Protein AF-A0A2R6ITZ5-F1 (afdb_monomer)

Mean predicted aligned error: 6.25 Å

Radius of gyration: 19.47 Å; Cα contacts (8 Å, |Δi|>4): 547; chains: 1; bounding box: 62×50×49 Å

Sequence (329 aa):
MSLGEPPDDVHARAKRNYERVRSEVVTEEKRALLADHRIDDFDRVLLVASAPRGGSSLLFDILRHHEATCSLDGEHDRWYELNGICYPTLDSDVVPADFDAFDRDALLTDLLAEVGATDRTGDRTHRVDNTLLRLPLQFPGRELPYREIRDALLDGASLDEVLGDLGVAPLQYDEYADRDAERPLGNETIEDRPFVTSHDHKRALAADDFERTLVLKASGDAYRLPWIRDRLFPETDIHLVHLTRNPAASVNGLYDGWRLNRGFQTYDVGELDLDGYDGSLWCYDLPPGWSRRGRLIDVCVTQWARAHRHILDSRDGFESVHRVRFEDL

pLDDT: mean 85.83, std 13.94, range [29.06, 98.62]

Secondary structure (DSSP, 8-state):
---PPPP--HHHHHHHHHHHHHHHHS-HHHHHHHHH--GGGSSEEEEEE--TTSSHHHHHHHHHTSTTEEEESS-THHHHHHTT-STTTSSSSPPPTT---S-HHHHHHHHHHTEEEE-SS--HHHHHHHHHHHHHHH-TT----HHHHHHHHHTT--HHHHHHHTT--GGGSGGG--S--SSPPP---SS-S--S---TTEEE--GGGGGSEEEE--GGGGGTHHHIIIIISTTSEEEEEEEE--HHHHHHHHHHHHTS-SS-EEE--S--EEET---SSEES---TT--SEEEHHHHHHHHHHHHHHHHHHHGGGSSEEEEEEGGG-

Foldseek 3Di:
DDPDDDPDPLLVLLVVQLVVLCVPQPDPVLVVCLVVDFQLLFQEAEEEFAFPLLCVVVVVVVQQQDQLEKEFLDALVLLCVSFCQAPPVDPFLAGPLPDDSGDLSVSRSVRLLRIWHFAPADDLSSLLSQVLSQVSQFQSPDDDPSVVSSVCVVVPDDPCVRCVVVVHHPLQADVPVPDFDPAADDDSHSDQPDRRHPDRTTDRDDPVSSHGYYYHYDHSVLNCVSNCCVPNNVPHQYAYEYEGEDLVSQLVVQLVVQATSSRQFNAQPAAAAEASHDDRGDGDGTAPPDDSHDHVSVVSSCSNVRSNVSCVVNVVPHPHYHYHYPVVD

Structure (mmCIF, N/CA/C/O backbone):
data_AF-A0A2R6ITZ5-F1
#
_entry.id   AF-A0A2R6ITZ5-F1
#
loop_
_atom_site.group_PDB
_atom_site.id
_atom_site.type_symbol
_atom_site.label_atom_id
_atom_site.label_alt_id
_atom_site.label_comp_id
_atom_site.label_asym_id
_atom_site.label_entity_id
_atom_site.label_seq_id
_atom_site.pdbx_PDB_ins_code
_atom_site.Cartn_x
_atom_site.Cartn_y
_atom_site.Cartn_z
_atom_site.occupancy
_atom_site.B_iso_or_equiv
_atom_site.auth_seq_id
_atom_site.auth_comp_id
_atom_site.auth_asym_id
_atom_site.auth_atom_id
_atom_site.pdbx_PDB_model_num
ATOM 1 N N . MET A 1 1 ? 41.235 12.479 3.668 1.00 32.53 1 MET A N 1
ATOM 2 C CA . MET A 1 1 ? 40.167 11.495 3.412 1.00 32.53 1 MET A CA 1
ATOM 3 C C . MET A 1 1 ? 39.183 11.635 4.552 1.00 32.53 1 MET A C 1
ATOM 5 O O . MET A 1 1 ? 39.496 11.210 5.654 1.00 32.53 1 MET A O 1
ATOM 9 N N . SER A 1 2 ? 38.097 12.374 4.324 1.00 29.20 2 SER A N 1
ATOM 10 C CA . SER A 1 2 ? 37.026 12.508 5.310 1.00 29.20 2 SER A CA 1
ATOM 11 C C . SER A 1 2 ? 36.326 11.160 5.383 1.00 29.20 2 SER A C 1
ATOM 13 O O . SER A 1 2 ? 35.796 10.704 4.373 1.00 29.20 2 SER A O 1
ATOM 15 N N . LEU A 1 3 ? 36.400 10.497 6.534 1.00 37.22 3 LEU A N 1
ATOM 16 C CA . LEU A 1 3 ? 35.531 9.371 6.844 1.00 37.22 3 LEU A CA 1
ATOM 17 C C . LEU A 1 3 ? 34.135 9.976 6.991 1.00 37.22 3 LEU A C 1
ATOM 19 O O . LEU A 1 3 ? 33.838 10.585 8.013 1.00 37.22 3 LEU A O 1
ATOM 23 N N . GLY A 1 4 ? 33.357 9.943 5.908 1.00 29.06 4 GLY A N 1
ATOM 24 C CA . GLY A 1 4 ? 31.950 10.315 5.956 1.00 29.06 4 GLY A CA 1
ATOM 25 C C . GLY A 1 4 ? 31.254 9.420 6.970 1.00 29.06 4 GLY A C 1
ATOM 26 O O . GLY A 1 4 ? 31.512 8.215 7.007 1.00 29.06 4 GLY A O 1
ATOM 27 N N . GLU A 1 5 ? 30.430 10.024 7.818 1.00 31.91 5 GLU A N 1
ATOM 28 C CA . GLU A 1 5 ? 29.485 9.298 8.659 1.00 31.91 5 GLU A CA 1
ATOM 29 C C . GLU A 1 5 ? 28.707 8.299 7.781 1.00 31.91 5 GLU A C 1
ATOM 31 O O . GLU A 1 5 ? 28.424 8.610 6.616 1.00 31.91 5 GLU A O 1
ATOM 36 N N . PRO A 1 6 ? 28.414 7.080 8.275 1.00 36.03 6 PRO A N 1
ATOM 37 C CA . PRO A 1 6 ? 27.568 6.156 7.532 1.00 36.03 6 PRO A CA 1
ATOM 38 C C . PRO A 1 6 ? 26.253 6.879 7.209 1.00 36.03 6 PRO A C 1
ATOM 40 O O . PRO A 1 6 ? 25.774 7.626 8.065 1.00 36.03 6 PRO A O 1
ATOM 43 N N . PRO A 1 7 ? 25.700 6.726 5.992 1.00 44.00 7 PRO A N 1
ATOM 44 C CA . PRO A 1 7 ? 24.465 7.401 5.628 1.00 44.00 7 PRO A CA 1
ATOM 45 C C . PRO A 1 7 ? 23.414 7.079 6.688 1.00 44.00 7 PRO A C 1
ATOM 47 O O . PRO A 1 7 ? 23.126 5.912 6.943 1.00 44.00 7 PRO A O 1
ATOM 50 N N . ASP A 1 8 ? 22.927 8.130 7.344 1.00 55.53 8 ASP A N 1
ATOM 51 C CA . ASP A 1 8 ? 21.827 8.081 8.297 1.00 55.53 8 ASP A CA 1
ATOM 52 C C . ASP A 1 8 ? 20.698 7.278 7.636 1.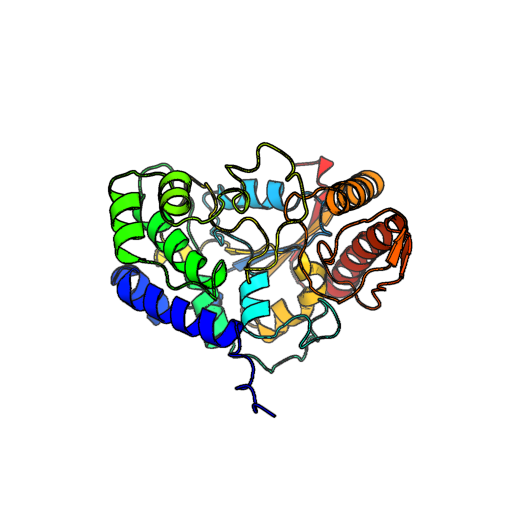00 55.53 8 ASP A C 1
ATOM 54 O O . ASP A 1 8 ? 20.188 7.695 6.593 1.00 55.53 8 ASP A O 1
ATOM 58 N N . ASP A 1 9 ? 20.374 6.098 8.174 1.00 78.06 9 ASP A N 1
ATOM 59 C CA . ASP A 1 9 ? 19.349 5.224 7.604 1.00 78.06 9 ASP A CA 1
ATOM 60 C C . ASP A 1 9 ? 18.034 6.011 7.520 1.00 78.06 9 ASP A C 1
ATOM 62 O O . ASP A 1 9 ? 17.416 6.366 8.532 1.00 78.06 9 ASP A O 1
ATOM 66 N N . VAL A 1 10 ? 17.647 6.335 6.285 1.00 77.75 10 VAL A N 1
ATOM 67 C CA . VAL A 1 10 ? 16.485 7.160 5.961 1.00 77.75 10 VAL A CA 1
ATOM 68 C C . VAL A 1 10 ? 15.215 6.530 6.542 1.00 77.75 10 VAL A C 1
ATOM 70 O O . VAL A 1 10 ? 14.353 7.268 7.021 1.00 77.75 10 VAL A O 1
ATOM 73 N N . HIS A 1 11 ? 15.142 5.195 6.617 1.00 78.81 11 HIS A N 1
ATOM 74 C CA . HIS A 1 11 ? 14.010 4.468 7.193 1.00 78.81 11 HIS A CA 1
ATOM 75 C C . HIS A 1 11 ? 13.998 4.606 8.717 1.00 78.81 11 HIS A C 1
ATOM 77 O O . HIS A 1 11 ? 12.965 4.926 9.307 1.00 78.81 11 HIS A O 1
ATOM 83 N N . ALA A 1 12 ? 15.152 4.455 9.375 1.00 81.75 12 ALA A N 1
ATOM 84 C CA . ALA A 1 12 ? 15.259 4.660 10.819 1.00 81.75 12 ALA A CA 1
ATOM 85 C C . ALA A 1 12 ? 14.910 6.102 11.225 1.00 81.75 12 ALA A C 1
ATOM 87 O O . ALA A 1 12 ? 14.281 6.325 12.262 1.00 81.75 12 ALA A O 1
ATOM 88 N N . ARG A 1 13 ? 15.299 7.096 10.418 1.00 83.12 13 ARG A N 1
ATOM 89 C CA . ARG A 1 13 ? 14.928 8.499 10.651 1.00 83.12 13 ARG A CA 1
ATOM 90 C C . ARG A 1 13 ? 13.430 8.734 10.458 1.00 83.12 13 ARG A C 1
ATOM 92 O O . ARG A 1 13 ? 12.829 9.410 11.291 1.00 83.12 13 ARG A O 1
ATOM 99 N N . ALA A 1 14 ? 12.833 8.151 9.420 1.00 83.00 14 ALA A N 1
ATOM 100 C CA . ALA A 1 14 ? 11.394 8.220 9.183 1.00 83.00 14 ALA A CA 1
ATOM 101 C C . ALA A 1 14 ? 10.598 7.638 10.353 1.00 83.00 14 ALA A C 1
ATOM 103 O O . ALA A 1 14 ? 9.714 8.317 10.865 1.00 83.00 14 ALA A O 1
ATOM 104 N N . LYS A 1 15 ? 10.984 6.453 10.854 1.00 83.19 15 LYS A N 1
ATOM 105 C CA . LYS A 1 15 ? 10.363 5.830 12.036 1.00 83.19 15 LYS A CA 1
ATOM 106 C C . LYS A 1 15 ? 10.432 6.731 13.269 1.00 83.19 15 LYS A C 1
ATOM 108 O O . LYS A 1 15 ? 9.411 6.982 13.897 1.00 83.19 15 LYS A O 1
ATOM 113 N N . ARG A 1 16 ? 11.601 7.313 13.568 1.00 86.31 16 ARG A N 1
ATOM 114 C CA . ARG A 1 16 ? 11.745 8.260 14.694 1.00 86.31 16 ARG A CA 1
ATOM 115 C C . ARG A 1 16 ? 10.863 9.502 14.537 1.00 86.31 16 ARG A C 1
ATOM 117 O O . ARG A 1 16 ? 10.258 9.957 15.505 1.00 86.31 16 ARG A O 1
ATOM 124 N N . ASN A 1 17 ? 10.800 10.073 13.333 1.00 85.31 17 ASN A N 1
ATOM 125 C CA . ASN A 1 17 ? 9.945 11.229 13.066 1.00 85.31 17 ASN A CA 1
ATOM 126 C C . ASN A 1 17 ? 8.460 10.862 13.180 1.00 85.31 17 ASN A C 1
ATOM 128 O O . ASN A 1 17 ? 7.706 11.621 13.785 1.00 85.31 17 ASN A O 1
ATOM 132 N N . TYR A 1 18 ? 8.065 9.702 12.658 1.00 86.00 18 TYR A N 1
ATOM 133 C CA . TYR A 1 18 ? 6.714 9.162 12.767 1.00 86.00 18 TYR A CA 1
ATOM 134 C C . TYR A 1 18 ? 6.299 8.979 14.230 1.00 86.00 18 TYR A C 1
ATOM 136 O O . TYR A 1 18 ? 5.271 9.510 14.641 1.00 86.00 18 TYR A O 1
ATOM 144 N N . GLU A 1 19 ? 7.125 8.323 15.050 1.00 85.81 19 GLU A N 1
ATOM 145 C CA . GLU A 1 19 ? 6.869 8.135 16.484 1.00 85.81 19 GLU A CA 1
ATOM 146 C C . GLU A 1 19 ? 6.709 9.471 17.220 1.00 85.81 19 GLU A C 1
ATOM 148 O O . GLU A 1 19 ? 5.784 9.640 18.021 1.00 85.81 19 GLU A O 1
ATOM 153 N N . ARG A 1 20 ? 7.570 10.451 16.913 1.00 85.62 20 ARG A N 1
ATOM 154 C CA . ARG A 1 20 ? 7.471 11.805 17.470 1.00 85.62 20 ARG A CA 1
ATOM 155 C C . ARG A 1 20 ? 6.132 12.445 17.114 1.00 85.62 20 ARG A C 1
ATOM 157 O O . ARG A 1 20 ? 5.419 12.875 18.019 1.00 85.62 20 ARG A O 1
ATOM 164 N N . VAL A 1 21 ? 5.752 12.456 15.835 1.00 86.50 21 VAL A N 1
ATOM 165 C CA . VAL A 1 21 ? 4.465 13.021 15.401 1.00 86.50 21 VAL A CA 1
ATOM 166 C C . VAL A 1 21 ? 3.295 12.281 16.043 1.00 86.50 21 VAL A C 1
ATOM 168 O O . VAL A 1 21 ? 2.406 12.924 16.599 1.00 86.50 21 VAL A O 1
ATOM 171 N N . ARG A 1 22 ? 3.327 10.945 16.066 1.00 84.06 22 ARG A N 1
ATOM 172 C CA . ARG A 1 22 ? 2.311 10.112 16.720 1.00 84.06 22 ARG A CA 1
ATOM 173 C C . ARG A 1 22 ? 2.129 10.486 18.189 1.00 84.06 22 ARG A C 1
ATOM 175 O O . ARG A 1 22 ? 0.999 10.557 18.657 1.00 84.06 22 ARG A O 1
ATOM 182 N N . SER A 1 23 ? 3.210 10.758 18.916 1.00 82.44 23 SER A N 1
ATOM 183 C CA . SER A 1 23 ? 3.130 11.135 20.332 1.00 82.44 23 SER A CA 1
ATOM 184 C C . SER A 1 23 ? 2.559 12.539 20.577 1.00 82.44 23 SER A C 1
ATOM 186 O O . SER A 1 23 ? 1.966 12.779 21.628 1.00 82.44 23 SER A O 1
ATOM 188 N N . GLU A 1 24 ? 2.730 13.459 19.623 1.00 82.81 24 GLU A N 1
ATOM 189 C CA . GLU A 1 24 ? 2.384 14.875 19.783 1.00 82.81 24 GLU A CA 1
ATOM 190 C C . GLU A 1 24 ? 1.018 15.249 19.202 1.00 82.81 24 GLU A C 1
ATOM 192 O O . GLU A 1 24 ? 0.349 16.139 19.724 1.00 82.81 24 GLU A O 1
ATOM 197 N N . VAL A 1 25 ? 0.631 14.605 18.104 1.00 78.62 25 VAL A N 1
ATOM 198 C CA . VAL A 1 25 ? -0.516 15.003 17.281 1.00 78.62 25 VAL A CA 1
ATOM 199 C C . VAL A 1 25 ? -1.717 14.098 17.510 1.00 78.62 25 VAL A C 1
ATOM 201 O O . VAL A 1 25 ? -2.845 14.586 17.543 1.00 78.62 25 VAL A O 1
ATOM 204 N N . VAL A 1 26 ? -1.483 12.793 17.676 1.00 78.06 26 VAL A N 1
ATOM 205 C CA . VAL A 1 26 ? -2.563 11.812 17.785 1.00 78.06 26 VAL A CA 1
ATOM 206 C C . VAL A 1 26 ? -3.240 11.931 19.148 1.00 78.06 26 VAL A C 1
ATOM 208 O O . VAL A 1 26 ? -2.587 11.946 20.202 1.00 78.06 26 VAL A O 1
ATOM 211 N N . THR A 1 27 ? -4.570 11.993 19.121 1.00 78.62 27 THR A N 1
ATOM 212 C CA . THR A 1 27 ? -5.413 12.130 20.313 1.00 78.62 27 THR A CA 1
ATOM 213 C C . THR A 1 27 ? -5.178 11.009 21.330 1.00 78.62 27 THR A C 1
ATOM 215 O O . THR A 1 27 ? -4.701 9.919 20.998 1.00 78.62 27 THR A O 1
ATOM 218 N N . GLU A 1 28 ? -5.478 11.279 22.602 1.00 82.44 28 GLU A N 1
ATOM 219 C CA . GLU A 1 28 ? -5.346 10.279 23.669 1.00 82.44 28 GLU A CA 1
ATOM 220 C C . GLU A 1 28 ? -6.289 9.096 23.428 1.00 82.44 28 GLU A C 1
ATOM 222 O O . GLU A 1 28 ? -5.888 7.950 23.610 1.00 82.44 28 GLU A O 1
ATOM 227 N N . GLU A 1 29 ? -7.487 9.361 22.904 1.00 80.31 29 GLU A N 1
ATOM 228 C CA . GLU A 1 29 ? -8.476 8.350 22.536 1.00 80.31 29 GLU A CA 1
ATOM 229 C C . GLU A 1 29 ? -7.942 7.399 21.458 1.00 80.31 29 GLU A C 1
ATOM 231 O O . GLU A 1 29 ? -8.007 6.180 21.621 1.00 80.31 29 GLU A O 1
ATOM 236 N N . LYS A 1 30 ? -7.353 7.935 20.378 1.00 80.69 30 LYS A N 1
ATOM 237 C CA . LYS A 1 30 ? -6.757 7.101 19.323 1.00 80.69 30 LYS A CA 1
ATOM 238 C C . LYS A 1 30 ? -5.526 6.356 19.843 1.00 80.69 30 LYS A C 1
ATOM 240 O O . LYS A 1 30 ? -5.327 5.200 19.489 1.00 80.69 30 LYS A O 1
ATOM 245 N N . ARG A 1 31 ? -4.714 6.962 20.716 1.00 84.94 31 ARG A N 1
ATOM 246 C CA . ARG A 1 31 ? -3.572 6.272 21.343 1.00 84.94 31 ARG A CA 1
ATOM 247 C C . ARG A 1 31 ? -3.999 5.133 22.268 1.00 84.94 31 ARG A C 1
ATOM 249 O O . ARG A 1 31 ? -3.329 4.109 22.252 1.00 84.94 31 ARG A O 1
ATOM 256 N N . ALA A 1 32 ? -5.087 5.290 23.021 1.00 87.75 32 ALA A N 1
ATOM 257 C CA . ALA A 1 32 ? -5.652 4.225 23.845 1.00 87.75 32 ALA A CA 1
ATOM 258 C C . ALA A 1 32 ? -6.140 3.056 22.977 1.00 87.75 32 ALA A C 1
ATOM 260 O O . ALA A 1 32 ? -5.759 1.917 23.225 1.00 87.75 32 ALA A O 1
ATOM 261 N N . LEU A 1 33 ? -6.866 3.346 21.888 1.00 88.06 33 LEU A N 1
ATOM 262 C CA . LEU A 1 33 ? -7.293 2.321 20.931 1.00 88.06 33 LEU A CA 1
ATOM 263 C C . LEU A 1 33 ? -6.097 1.533 20.368 1.00 88.06 33 LEU A C 1
ATOM 265 O O . LEU A 1 33 ? -6.122 0.311 20.345 1.00 88.06 33 LEU A O 1
ATOM 269 N N . LEU A 1 34 ? -5.027 2.226 19.964 1.00 87.62 34 LEU A N 1
ATOM 270 C CA . LEU A 1 34 ? -3.807 1.600 19.436 1.00 87.62 34 LEU A CA 1
ATOM 271 C C . LEU A 1 34 ? -2.952 0.885 20.497 1.00 87.62 34 LEU A C 1
ATOM 273 O O . LEU A 1 34 ? -1.981 0.228 20.133 1.00 87.62 34 LEU A O 1
ATOM 277 N N . ALA A 1 35 ? -3.228 1.081 21.787 1.00 90.12 35 ALA A N 1
ATOM 278 C CA . ALA A 1 35 ? -2.542 0.379 22.871 1.00 90.12 35 ALA A CA 1
ATOM 279 C C . ALA A 1 35 ? -3.237 -0.944 23.217 1.00 90.12 35 ALA A C 1
ATOM 281 O O . ALA A 1 35 ? -2.564 -1.897 23.606 1.00 90.12 35 ALA A O 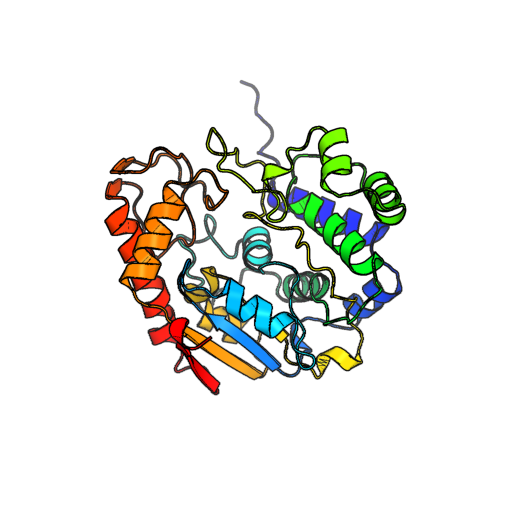1
ATOM 282 N N . ASP A 1 36 ? -4.561 -0.988 23.056 1.00 93.25 36 ASP A N 1
ATOM 283 C CA . ASP A 1 36 ? -5.389 -2.150 23.380 1.00 93.25 36 ASP A CA 1
ATOM 284 C C . ASP A 1 36 ? -5.667 -3.047 22.165 1.00 93.25 36 ASP A C 1
ATOM 286 O O . ASP A 1 36 ? -6.061 -4.198 22.350 1.00 93.25 36 ASP A O 1
ATOM 290 N N . HIS A 1 37 ? -5.445 -2.543 20.944 1.00 94.81 37 HIS A N 1
ATOM 291 C CA . HIS A 1 37 ? -5.756 -3.249 19.704 1.00 94.81 37 HIS A CA 1
ATOM 292 C C . HIS A 1 37 ? -4.624 -3.255 18.674 1.00 94.81 37 HIS A C 1
ATOM 294 O O . HIS A 1 37 ? -3.775 -2.362 18.625 1.00 94.81 37 HIS A O 1
ATOM 300 N N . ARG A 1 38 ? -4.679 -4.240 17.776 1.00 95.50 38 ARG A N 1
ATOM 301 C CA . ARG A 1 38 ? -3.852 -4.380 16.570 1.00 95.50 38 ARG A CA 1
ATOM 302 C C . ARG A 1 38 ? -4.735 -4.637 15.349 1.00 95.50 38 ARG A C 1
ATOM 304 O O . ARG A 1 38 ? -5.907 -4.980 15.462 1.00 95.50 38 ARG A O 1
ATOM 311 N N . ILE A 1 39 ? -4.187 -4.460 14.147 1.00 96.62 39 ILE A N 1
ATOM 312 C CA . ILE A 1 39 ? -4.971 -4.632 12.912 1.00 96.62 39 ILE A CA 1
ATOM 313 C C . ILE A 1 39 ? -5.436 -6.082 12.673 1.00 96.62 39 ILE A C 1
ATOM 315 O O . ILE A 1 39 ? -6.358 -6.300 11.893 1.00 96.62 39 ILE A O 1
ATOM 319 N N . ASP A 1 40 ? -4.829 -7.072 13.329 1.00 97.12 40 ASP A N 1
ATOM 320 C CA . ASP A 1 40 ? -5.270 -8.471 13.288 1.00 97.12 40 ASP A CA 1
ATOM 321 C C . ASP A 1 40 ? -6.431 -8.786 14.247 1.00 97.12 40 ASP A C 1
ATOM 323 O O . ASP A 1 40 ? -6.944 -9.901 14.197 1.00 97.12 40 ASP A O 1
ATOM 327 N N . ASP A 1 41 ? -6.899 -7.813 15.041 1.00 97.19 41 ASP A N 1
ATOM 328 C CA . ASP A 1 41 ? -8.108 -7.943 15.871 1.00 97.19 41 ASP A CA 1
ATOM 329 C C . ASP A 1 41 ? -9.414 -7.786 15.068 1.00 97.19 41 ASP A C 1
ATOM 331 O O . ASP A 1 41 ? -10.499 -7.973 15.613 1.00 97.19 41 ASP A O 1
ATOM 335 N N . PHE A 1 42 ? -9.339 -7.425 13.781 1.00 97.75 42 PHE A N 1
ATOM 336 C CA . PHE A 1 42 ? -10.504 -7.465 12.898 1.00 97.75 42 PHE A CA 1
ATOM 337 C C . PHE A 1 42 ? -10.952 -8.910 12.670 1.00 97.75 42 PHE A C 1
ATOM 339 O O . PHE A 1 42 ? -10.138 -9.761 12.317 1.00 97.75 42 PHE A O 1
ATOM 346 N N . ASP A 1 43 ? -12.260 -9.166 12.742 1.00 95.19 43 ASP A N 1
ATOM 347 C CA . ASP A 1 43 ? -12.815 -10.512 12.527 1.00 95.19 43 ASP A CA 1
ATOM 348 C C . ASP A 1 43 ? -12.520 -11.056 11.120 1.00 95.19 43 ASP A C 1
ATOM 350 O O . ASP A 1 43 ? -12.421 -12.268 10.910 1.00 95.19 43 ASP A O 1
ATOM 354 N N . ARG A 1 44 ? -12.420 -10.156 10.132 1.00 97.12 44 ARG A N 1
ATOM 355 C CA . ARG A 1 44 ? -12.200 -10.508 8.728 1.00 97.12 44 ARG A CA 1
ATOM 356 C C . ARG A 1 44 ? -11.377 -9.472 7.979 1.00 97.12 44 ARG A C 1
ATOM 358 O O . ARG A 1 44 ? -11.648 -8.271 8.045 1.00 97.12 44 ARG A O 1
ATOM 365 N N . VAL A 1 45 ? -10.489 -9.972 7.124 1.00 98.12 45 VAL A N 1
ATOM 366 C CA . VAL A 1 45 ? -9.762 -9.201 6.113 1.00 98.12 45 VAL A CA 1
ATOM 367 C C . VAL A 1 45 ? -10.255 -9.558 4.713 1.00 98.12 45 VAL A C 1
ATOM 369 O O . VAL A 1 45 ? -10.348 -10.726 4.349 1.00 98.12 45 VAL A O 1
ATOM 372 N N . LEU A 1 46 ? -10.528 -8.550 3.889 1.00 98.31 46 LEU A N 1
ATOM 373 C CA . LEU A 1 46 ? -10.717 -8.675 2.448 1.00 98.31 46 LEU A CA 1
ATOM 374 C C . LEU A 1 46 ? -9.473 -8.135 1.739 1.00 98.31 46 LEU A C 1
ATOM 376 O O . LEU A 1 46 ? -9.258 -6.924 1.678 1.00 98.31 46 LEU A O 1
ATOM 380 N N . LEU A 1 47 ? -8.663 -9.033 1.186 1.00 98.06 47 LEU A N 1
ATOM 381 C CA . LEU A 1 47 ? -7.432 -8.692 0.483 1.00 98.06 47 LEU A CA 1
ATOM 382 C C . LEU A 1 47 ? -7.687 -8.593 -1.024 1.00 98.06 47 LEU A C 1
ATOM 384 O O . LEU A 1 47 ? -8.034 -9.581 -1.674 1.00 98.06 47 LEU A O 1
ATOM 388 N N . VAL A 1 48 ? -7.506 -7.405 -1.600 1.00 97.75 48 VAL A N 1
ATOM 389 C CA . VAL A 1 48 ? -7.690 -7.160 -3.036 1.00 97.75 48 VAL A CA 1
ATOM 390 C C . VAL A 1 48 ? -6.355 -7.282 -3.766 1.00 97.75 48 VAL A C 1
ATOM 392 O O . VAL A 1 48 ? -5.529 -6.372 -3.731 1.00 97.75 48 VAL A O 1
ATOM 395 N N . ALA A 1 49 ? -6.179 -8.379 -4.502 1.00 97.75 49 ALA A N 1
ATOM 396 C CA . ALA A 1 49 ? -4.978 -8.660 -5.278 1.00 97.75 49 ALA A CA 1
ATOM 397 C C . ALA A 1 49 ? -5.211 -8.462 -6.785 1.00 97.75 49 ALA A C 1
ATOM 399 O O . ALA A 1 49 ? -6.144 -9.008 -7.386 1.00 97.75 49 ALA A O 1
ATOM 400 N N . SER A 1 50 ? -4.324 -7.696 -7.421 1.00 96.69 50 SER A N 1
ATOM 401 C CA . SER A 1 50 ? -4.345 -7.394 -8.855 1.00 96.69 50 SER A CA 1
ATOM 402 C C . SER A 1 50 ? -2.939 -7.072 -9.348 1.00 96.69 50 SER A C 1
ATOM 404 O O . SER A 1 50 ? -2.101 -6.628 -8.575 1.00 96.69 50 SER A O 1
ATOM 406 N N . ALA A 1 51 ? -2.703 -7.195 -10.655 1.00 95.56 51 ALA A N 1
ATOM 407 C CA . ALA A 1 51 ? -1.574 -6.511 -11.283 1.00 95.56 51 ALA A CA 1
ATOM 408 C C . ALA A 1 51 ? -1.769 -4.979 -11.221 1.00 95.56 51 ALA A C 1
ATOM 410 O O . ALA A 1 51 ? -2.930 -4.520 -11.238 1.00 95.56 51 ALA A O 1
ATOM 411 N N . PRO A 1 52 ? -0.687 -4.175 -11.220 1.00 92.38 52 PRO A N 1
ATOM 412 C CA . PRO A 1 52 ? -0.812 -2.732 -11.376 1.00 92.38 52 PRO A CA 1
ATOM 413 C C . PRO A 1 52 ? -1.572 -2.388 -12.661 1.00 92.38 52 PRO A C 1
ATOM 415 O O . PRO A 1 52 ? -1.563 -3.129 -13.648 1.00 92.38 52 PRO A O 1
ATOM 418 N N . ARG A 1 53 ? -2.303 -1.267 -12.633 1.00 92.06 53 ARG A N 1
ATOM 419 C CA . ARG A 1 53 ? -3.201 -0.836 -13.729 1.00 92.06 53 ARG A CA 1
ATOM 420 C C . ARG A 1 53 ? -4.329 -1.840 -14.046 1.00 92.06 53 ARG A C 1
ATOM 422 O O . ARG A 1 53 ? -5.002 -1.733 -15.077 1.00 92.06 53 ARG A O 1
ATOM 429 N N . GLY A 1 54 ? -4.602 -2.773 -13.131 1.00 92.00 54 GLY A N 1
ATOM 430 C CA . GLY A 1 54 ? -5.769 -3.662 -13.158 1.00 92.00 54 GLY A CA 1
ATOM 431 C C . GLY A 1 54 ? -7.070 -3.023 -12.659 1.00 92.00 54 GLY A C 1
ATOM 432 O O . GLY A 1 54 ? -8.125 -3.623 -12.818 1.00 92.00 54 GLY A O 1
ATOM 433 N N . GLY A 1 55 ? -7.014 -1.799 -12.118 1.00 90.44 55 GLY A N 1
ATOM 434 C CA . GLY A 1 55 ? -8.193 -1.055 -11.653 1.00 90.44 55 GLY A CA 1
ATOM 435 C C . GLY A 1 55 ? -8.580 -1.314 -10.194 1.00 90.44 55 GLY A C 1
ATOM 436 O O . GLY A 1 55 ? -9.693 -0.988 -9.790 1.00 90.44 55 GLY A O 1
ATOM 437 N N . SER A 1 56 ? -7.664 -1.869 -9.395 1.00 92.06 56 SER A N 1
ATOM 438 C CA . SER A 1 56 ? -7.881 -2.141 -7.970 1.00 92.06 56 SER A CA 1
ATOM 439 C C . SER A 1 56 ? -8.160 -0.886 -7.148 1.00 92.06 56 SER A C 1
ATOM 441 O O . SER A 1 56 ? -8.900 -0.983 -6.178 1.00 92.06 56 SER A O 1
ATOM 443 N N . SER A 1 57 ? -7.659 0.287 -7.552 1.00 89.38 57 SER A N 1
ATOM 444 C CA . SER A 1 57 ? -7.979 1.562 -6.897 1.00 89.38 57 SER A CA 1
ATOM 445 C C . SER A 1 57 ? -9.474 1.893 -6.960 1.00 89.38 57 SER A C 1
ATOM 447 O O . SER A 1 57 ? -10.023 2.300 -5.949 1.00 89.38 57 SER A O 1
ATOM 449 N N . LEU A 1 58 ? -10.154 1.651 -8.094 1.00 90.31 58 LEU A N 1
ATOM 450 C CA . LEU A 1 58 ? -11.604 1.878 -8.209 1.00 90.31 58 LEU A CA 1
ATOM 451 C C . LEU A 1 58 ? -12.387 0.916 -7.311 1.00 90.31 58 LEU A C 1
ATOM 453 O O . LEU A 1 58 ? -13.289 1.334 -6.596 1.00 90.31 58 LEU A O 1
ATOM 457 N N . LEU A 1 59 ? -12.036 -0.374 -7.327 1.00 93.31 59 LEU A N 1
ATOM 458 C CA . LEU A 1 59 ? -12.690 -1.356 -6.460 1.00 93.31 59 LEU A CA 1
ATOM 459 C C . LEU A 1 59 ? -12.482 -1.016 -4.980 1.00 93.31 59 LEU A C 1
ATOM 461 O O . LEU A 1 59 ? -13.425 -1.060 -4.198 1.00 93.31 59 LEU A O 1
ATOM 465 N N . PHE A 1 60 ? -11.254 -0.671 -4.599 1.00 91.94 60 PHE A N 1
ATOM 466 C CA . PHE A 1 60 ? -10.937 -0.255 -3.239 1.00 91.94 60 PHE A CA 1
ATOM 467 C C . PHE A 1 60 ? -11.687 1.016 -2.844 1.00 91.94 60 PHE A C 1
ATOM 469 O O . PHE A 1 60 ? -12.171 1.093 -1.720 1.00 91.94 60 PHE A O 1
ATOM 476 N N . ASP A 1 61 ? -11.846 1.969 -3.764 1.00 88.06 61 ASP A N 1
ATOM 477 C CA . ASP A 1 61 ? -12.633 3.181 -3.542 1.00 88.06 61 ASP A CA 1
ATOM 478 C C . ASP A 1 61 ? -14.133 2.892 -3.346 1.00 88.06 61 ASP A C 1
ATOM 480 O O . ASP A 1 61 ? -14.770 3.431 -2.444 1.00 88.06 61 ASP A O 1
ATOM 484 N N . ILE A 1 62 ? -14.705 1.963 -4.113 1.00 90.75 62 ILE A N 1
ATOM 485 C CA . ILE A 1 62 ? -16.084 1.504 -3.889 1.00 90.75 62 ILE A CA 1
ATOM 486 C C . ILE A 1 62 ? -16.205 0.841 -2.511 1.00 90.75 62 ILE A C 1
ATOM 488 O O . ILE A 1 62 ? -17.121 1.146 -1.745 1.00 90.75 62 ILE A O 1
ATOM 492 N N . LEU A 1 63 ? -15.274 -0.060 -2.184 1.00 92.31 63 LEU A N 1
ATOM 493 C CA . LEU A 1 63 ? -15.306 -0.826 -0.943 1.00 92.31 63 LEU A CA 1
ATOM 494 C C . LEU A 1 63 ? -15.103 0.064 0.282 1.00 92.31 63 LEU A C 1
ATOM 496 O O . LEU A 1 63 ? -15.888 -0.056 1.207 1.00 92.31 63 LEU A O 1
ATOM 500 N N . ARG A 1 64 ? -14.142 0.997 0.287 1.00 87.94 64 ARG A N 1
ATOM 501 C CA . ARG A 1 64 ? -13.865 1.881 1.442 1.00 87.94 64 ARG A CA 1
ATOM 502 C C . ARG A 1 64 ? -15.039 2.786 1.833 1.00 87.94 64 ARG A C 1
ATOM 504 O O . ARG A 1 64 ? -15.063 3.307 2.948 1.00 87.94 64 ARG A O 1
ATOM 511 N N . HIS A 1 65 ? -15.980 3.013 0.918 1.00 87.31 65 HIS A N 1
ATOM 512 C CA . HIS A 1 65 ? -17.202 3.781 1.164 1.00 87.31 65 HIS A CA 1
ATOM 513 C C . HIS A 1 65 ? -18.396 2.894 1.554 1.00 87.31 65 HIS A C 1
ATOM 515 O O . HIS A 1 65 ? -19.499 3.397 1.780 1.00 87.31 65 HIS A O 1
ATOM 521 N N . HIS A 1 66 ? -18.204 1.577 1.639 1.00 91.06 66 HIS A N 1
ATOM 522 C CA . HIS A 1 66 ? -19.236 0.648 2.063 1.00 91.06 66 HIS A CA 1
ATOM 523 C C . HIS A 1 66 ? -19.320 0.584 3.593 1.00 91.06 66 HIS A C 1
ATOM 525 O O . HIS A 1 66 ? -18.341 0.292 4.278 1.00 91.06 66 HIS A O 1
ATOM 531 N N . GLU A 1 67 ? -20.526 0.753 4.138 1.00 90.31 67 GLU A N 1
ATOM 532 C CA . GLU A 1 67 ? -20.780 0.850 5.584 1.00 90.31 67 GLU A CA 1
ATOM 533 C C . GLU A 1 67 ? -20.461 -0.414 6.394 1.00 90.31 67 GLU A C 1
ATOM 535 O O . GLU A 1 67 ? -20.501 -0.363 7.614 1.00 90.31 67 GLU A O 1
ATOM 540 N N . ALA A 1 68 ? -20.174 -1.544 5.751 1.00 93.38 68 ALA A N 1
ATOM 541 C CA . ALA A 1 68 ? -19.742 -2.780 6.415 1.00 93.38 68 ALA A CA 1
ATOM 542 C C . ALA A 1 68 ? -18.216 -2.969 6.409 1.00 93.38 68 ALA A C 1
ATOM 544 O O . ALA A 1 68 ? -17.728 -4.051 6.736 1.00 93.38 68 ALA A O 1
ATOM 545 N N . THR A 1 69 ? -17.465 -1.951 5.985 1.00 94.50 69 THR A N 1
ATOM 546 C CA . THR A 1 69 ? -16.013 -2.042 5.834 1.00 94.50 69 THR A CA 1
ATOM 547 C C . THR A 1 69 ? -15.274 -0.966 6.616 1.00 94.50 69 THR A C 1
ATOM 549 O O . THR A 1 69 ? -15.825 0.091 6.937 1.00 94.50 69 THR A O 1
ATOM 552 N N . CYS A 1 70 ? -14.008 -1.266 6.881 1.00 94.38 70 CYS A N 1
ATOM 553 C CA . CYS A 1 70 ? -12.965 -0.318 7.246 1.00 94.38 70 CYS A CA 1
ATOM 554 C C . CYS A 1 70 ? -11.827 -0.454 6.237 1.00 94.38 70 CYS A C 1
ATOM 556 O O . CYS A 1 70 ? -11.671 -1.500 5.604 1.00 94.38 70 CYS A O 1
ATOM 558 N N . SER A 1 71 ? -11.009 0.578 6.076 1.00 92.88 71 SER A N 1
ATOM 559 C CA . SER A 1 71 ? -9.818 0.470 5.235 1.00 92.88 71 SER A CA 1
ATOM 560 C C . SER A 1 71 ? -8.735 1.436 5.669 1.00 92.88 71 SER A C 1
ATOM 562 O O . SER A 1 71 ? -9.014 2.447 6.326 1.00 92.88 71 SER A O 1
ATOM 564 N N . LEU A 1 72 ? -7.508 1.155 5.243 1.00 88.06 72 LEU A N 1
ATOM 565 C CA . LEU A 1 72 ? -6.419 2.115 5.343 1.00 88.06 72 LEU A CA 1
ATOM 566 C C . LEU A 1 72 ? -6.733 3.328 4.470 1.00 88.06 72 LEU A C 1
ATOM 568 O O . LEU A 1 72 ? -7.478 3.252 3.484 1.00 88.06 72 LEU A O 1
ATOM 572 N N . ASP A 1 73 ? -6.195 4.476 4.853 1.00 78.75 73 ASP A N 1
ATOM 573 C CA . ASP A 1 73 ? -6.312 5.666 4.023 1.00 78.75 73 ASP A CA 1
ATOM 574 C C . ASP A 1 73 ? -5.496 5.553 2.736 1.00 78.75 73 ASP A C 1
ATOM 576 O O . ASP A 1 73 ? -6.052 5.855 1.679 1.00 78.75 73 ASP A O 1
ATOM 580 N N . GLY A 1 74 ? -4.268 5.033 2.820 1.00 77.75 74 GLY A N 1
ATOM 581 C CA . GLY A 1 74 ? -3.373 4.721 1.703 1.00 77.75 74 GLY A CA 1
ATOM 582 C C . GLY A 1 74 ? -3.091 3.220 1.550 1.00 77.75 74 GLY A C 1
ATOM 583 O O . GLY A 1 74 ? -3.842 2.376 2.037 1.00 77.75 74 GLY A O 1
ATOM 584 N N . GLU A 1 75 ? -2.008 2.885 0.844 1.00 83.44 75 GLU A N 1
ATOM 585 C CA . GLU A 1 75 ? -1.560 1.499 0.642 1.00 83.44 75 GLU A CA 1
ATOM 586 C C . GLU A 1 75 ? -0.532 1.080 1.701 1.00 83.44 75 GLU A C 1
ATOM 588 O O . GLU A 1 75 ? 0.368 1.845 2.043 1.00 83.44 75 GLU A O 1
ATOM 593 N N . HIS A 1 76 ? -0.607 -0.166 2.173 1.00 87.69 76 HIS A N 1
ATOM 594 C CA . HIS A 1 76 ? 0.284 -0.687 3.217 1.00 87.69 76 HIS A CA 1
ATOM 595 C C . HIS A 1 76 ? 1.697 -1.065 2.740 1.00 87.69 76 HIS A C 1
ATOM 597 O O . HIS A 1 76 ? 2.549 -1.357 3.579 1.00 87.69 76 HIS A O 1
ATOM 603 N N . ASP A 1 77 ? 1.983 -1.032 1.431 1.00 85.75 77 ASP A N 1
ATOM 604 C CA . ASP A 1 77 ? 3.295 -1.389 0.850 1.00 85.75 77 ASP A CA 1
ATOM 605 C C . ASP A 1 77 ? 4.471 -0.660 1.521 1.00 85.75 77 ASP A C 1
ATOM 607 O O . ASP A 1 77 ? 5.572 -1.197 1.617 1.00 85.75 77 ASP A O 1
ATOM 611 N N . ARG A 1 78 ? 4.244 0.548 2.037 1.00 79.00 78 ARG A N 1
ATOM 612 C CA . ARG A 1 78 ? 5.297 1.372 2.648 1.00 79.00 78 ARG A CA 1
ATOM 613 C C . ARG A 1 78 ? 5.651 0.969 4.055 1.00 79.00 78 ARG A C 1
ATOM 615 O O . ARG A 1 78 ? 6.810 1.043 4.448 1.00 79.00 78 ARG A O 1
ATOM 622 N N . TRP A 1 79 ? 4.679 0.460 4.797 1.00 86.12 79 TRP A N 1
ATOM 623 C CA . TRP A 1 79 ? 4.964 -0.161 6.080 1.00 86.12 79 TRP A CA 1
ATOM 624 C C . TRP A 1 79 ? 5.816 -1.411 5.907 1.00 86.12 79 TRP A C 1
ATOM 626 O O . TRP A 1 79 ? 6.648 -1.710 6.763 1.00 86.12 79 TRP A O 1
ATOM 636 N N . TYR A 1 80 ? 5.680 -2.102 4.775 1.00 90.19 80 TYR A N 1
ATOM 637 C CA . TYR A 1 80 ? 6.563 -3.210 4.434 1.00 90.19 80 TYR A CA 1
ATOM 638 C C . TYR A 1 80 ? 7.967 -2.701 4.086 1.00 90.19 80 TYR A C 1
ATOM 640 O O . TYR A 1 80 ? 8.941 -3.218 4.632 1.00 90.19 80 TYR A O 1
ATOM 648 N N . GLU A 1 81 ? 8.088 -1.628 3.301 1.00 85.00 81 GLU A N 1
ATOM 649 C CA . GLU A 1 81 ? 9.374 -0.990 2.975 1.00 85.00 81 GLU A CA 1
ATOM 650 C C . GLU A 1 81 ? 10.142 -0.484 4.202 1.00 85.00 81 GLU A C 1
ATOM 652 O O . GLU A 1 81 ? 11.314 -0.821 4.400 1.00 85.00 81 GLU A O 1
ATOM 657 N N . LEU A 1 82 ? 9.466 0.234 5.101 1.00 83.50 82 LEU A N 1
ATOM 658 C CA . LEU A 1 82 ? 10.043 0.715 6.359 1.00 83.50 82 LEU A CA 1
ATOM 659 C C . LEU A 1 82 ? 10.549 -0.428 7.244 1.00 83.50 82 LEU A C 1
ATOM 661 O O . LEU A 1 82 ? 11.469 -0.241 8.043 1.00 83.50 82 LEU A O 1
ATOM 665 N N . ASN A 1 83 ? 9.954 -1.613 7.129 1.00 87.62 83 ASN A N 1
ATOM 666 C CA . ASN A 1 83 ? 10.347 -2.802 7.877 1.00 87.62 83 ASN A CA 1
ATOM 667 C C . ASN A 1 83 ? 11.259 -3.748 7.079 1.00 87.62 83 ASN A C 1
ATOM 669 O O . ASN A 1 83 ? 11.563 -4.834 7.560 1.00 87.62 83 ASN A O 1
ATOM 673 N N . GLY A 1 84 ? 11.748 -3.330 5.905 1.00 88.19 84 GLY A N 1
ATOM 674 C CA . GLY A 1 84 ? 12.684 -4.112 5.095 1.00 88.19 84 GLY A CA 1
ATOM 675 C C . GLY A 1 84 ? 12.058 -5.346 4.440 1.00 88.19 84 GLY A C 1
ATOM 676 O O . GLY A 1 84 ? 12.776 -6.273 4.081 1.00 88.19 84 GLY A O 1
ATOM 677 N N . ILE A 1 85 ? 10.735 -5.365 4.275 1.00 92.19 85 ILE A N 1
ATOM 678 C CA . ILE A 1 85 ? 9.947 -6.466 3.695 1.00 92.19 85 ILE A CA 1
ATOM 679 C C . ILE A 1 85 ? 9.760 -6.237 2.177 1.00 92.19 85 ILE A C 1
ATOM 681 O O . ILE A 1 85 ? 8.713 -6.505 1.592 1.00 92.19 85 ILE A O 1
ATOM 685 N N . CYS A 1 86 ? 10.775 -5.682 1.515 1.00 89.12 86 CYS A N 1
ATOM 686 C CA . CYS A 1 86 ? 10.808 -5.458 0.069 1.00 89.12 86 CYS A CA 1
ATOM 687 C C . CYS A 1 86 ? 12.252 -5.242 -0.412 1.00 89.12 86 CYS A C 1
ATOM 689 O O . CYS A 1 86 ? 13.219 -5.389 0.343 1.00 89.12 86 CYS A O 1
ATOM 691 N N . TYR A 1 87 ? 12.407 -4.881 -1.684 1.00 89.69 87 TYR A N 1
ATOM 692 C CA . TYR A 1 87 ? 13.678 -4.414 -2.233 1.00 89.69 87 TYR A CA 1
ATOM 693 C C . TYR A 1 87 ? 14.195 -3.157 -1.500 1.00 89.69 87 TYR A C 1
ATOM 695 O O . TYR A 1 87 ? 13.383 -2.294 -1.174 1.00 89.69 87 TYR A O 1
ATOM 703 N N . PRO A 1 88 ? 15.514 -3.008 -1.247 1.00 88.88 88 PRO A N 1
ATOM 704 C CA . PRO A 1 88 ? 16.623 -3.877 -1.665 1.00 88.88 88 PRO A CA 1
ATOM 705 C C . PRO A 1 88 ? 16.989 -4.989 -0.671 1.00 88.88 88 PRO A C 1
ATOM 707 O O . PRO A 1 88 ? 17.923 -5.745 -0.934 1.00 88.88 88 PRO A O 1
ATOM 710 N N . THR A 1 89 ? 16.301 -5.099 0.469 1.00 90.62 89 THR A N 1
ATOM 711 C CA . THR A 1 89 ? 16.521 -6.206 1.419 1.00 90.62 89 THR A CA 1
ATOM 712 C C . THR A 1 89 ? 16.184 -7.553 0.777 1.00 90.62 89 THR A C 1
ATOM 714 O O . THR A 1 89 ? 16.865 -8.550 1.017 1.00 90.62 89 THR A O 1
ATOM 717 N N . LEU A 1 90 ? 15.151 -7.564 -0.067 1.00 93.56 90 LEU A N 1
ATOM 718 C CA . LEU A 1 90 ? 14.765 -8.670 -0.937 1.00 93.56 90 LEU A CA 1
ATOM 719 C C . LEU A 1 90 ? 15.131 -8.360 -2.398 1.00 93.56 90 LEU A C 1
ATOM 721 O O . LEU A 1 90 ? 15.236 -7.206 -2.801 1.00 93.56 90 LEU A O 1
ATOM 725 N N . ASP A 1 91 ? 15.269 -9.388 -3.236 1.00 94.25 91 ASP A N 1
ATOM 726 C CA . ASP A 1 91 ? 15.634 -9.202 -4.653 1.00 94.25 91 ASP A CA 1
ATOM 727 C C . ASP A 1 91 ? 14.476 -8.672 -5.530 1.00 94.25 91 ASP A C 1
ATOM 729 O O . ASP A 1 91 ? 14.680 -8.309 -6.691 1.00 94.25 91 ASP A O 1
ATOM 733 N N . SER A 1 92 ? 13.241 -8.691 -5.018 1.00 95.19 92 SER A N 1
ATOM 734 C CA . SER A 1 92 ? 12.004 -8.325 -5.726 1.00 95.19 92 SER A CA 1
ATOM 735 C C . SER A 1 92 ? 10.864 -8.088 -4.725 1.00 95.19 92 SER A C 1
ATOM 737 O O . SER A 1 92 ? 11.076 -8.216 -3.521 1.00 95.19 92 SER A O 1
ATOM 739 N N . ASP A 1 93 ? 9.644 -7.836 -5.207 1.00 95.50 93 ASP A N 1
ATOM 740 C CA . ASP A 1 93 ? 8.444 -7.757 -4.355 1.00 95.50 93 ASP A CA 1
ATOM 741 C C . ASP A 1 93 ? 7.970 -9.090 -3.773 1.00 95.50 93 ASP A C 1
ATOM 743 O O . ASP A 1 93 ? 7.050 -9.118 -2.951 1.00 95.50 93 ASP A O 1
ATOM 747 N N . VAL A 1 94 ? 8.591 -10.200 -4.177 1.00 97.00 94 VAL A N 1
ATOM 748 C CA . VAL A 1 94 ? 8.322 -11.515 -3.597 1.00 97.00 94 VAL A CA 1
ATOM 749 C C . VAL A 1 94 ? 8.835 -11.564 -2.168 1.00 97.00 94 VAL A C 1
ATOM 751 O O . VAL A 1 94 ? 10.041 -11.506 -1.932 1.00 97.00 94 VAL A O 1
ATOM 754 N N . VAL A 1 95 ? 7.910 -11.772 -1.233 1.00 97.25 95 VAL A N 1
ATOM 755 C CA . VAL A 1 95 ? 8.227 -12.055 0.167 1.00 97.25 95 VAL A CA 1
ATOM 756 C C . VAL A 1 95 ? 8.119 -13.566 0.388 1.00 97.25 95 VAL A C 1
ATOM 758 O O . VAL A 1 95 ? 7.043 -14.133 0.169 1.00 97.25 95 VAL A O 1
ATOM 761 N N . PRO A 1 96 ? 9.208 -14.252 0.789 1.00 96.31 96 PRO A N 1
ATOM 762 C CA . PRO A 1 96 ? 9.150 -15.669 1.134 1.00 96.31 96 PRO A CA 1
ATOM 763 C C . PRO A 1 96 ? 8.094 -15.942 2.213 1.00 96.31 96 PRO A C 1
ATOM 765 O O . PRO A 1 96 ? 7.984 -15.192 3.179 1.00 96.31 96 PRO A O 1
ATOM 768 N N . ALA A 1 97 ? 7.330 -17.029 2.076 1.00 95.31 97 ALA A N 1
ATOM 769 C CA . ALA A 1 97 ? 6.266 -17.375 3.028 1.00 95.31 97 ALA A CA 1
ATOM 770 C C . ALA A 1 97 ? 6.789 -17.542 4.468 1.00 95.31 97 ALA A C 1
ATOM 772 O O . ALA A 1 97 ? 6.092 -17.266 5.441 1.00 95.31 97 ALA A O 1
ATOM 773 N N . ASP A 1 98 ? 8.039 -17.978 4.607 1.00 95.12 98 ASP A N 1
ATOM 774 C CA . ASP A 1 98 ? 8.710 -18.183 5.880 1.00 95.12 98 ASP A CA 1
ATOM 775 C C . ASP A 1 98 ? 9.459 -16.947 6.403 1.00 95.12 98 ASP A C 1
ATOM 777 O O . ASP A 1 98 ? 9.971 -17.031 7.517 1.00 95.12 98 ASP A O 1
ATOM 781 N N . PHE A 1 99 ? 9.461 -15.816 5.684 1.00 96.06 99 PHE A N 1
ATOM 782 C CA . PHE A 1 99 ? 10.150 -14.586 6.088 1.00 96.06 99 PHE A CA 1
ATOM 783 C C . PHE A 1 99 ? 9.670 -14.082 7.458 1.00 96.06 99 PHE A C 1
ATOM 785 O O . PHE A 1 99 ? 8.493 -13.762 7.640 1.00 96.06 99 PHE A O 1
ATOM 792 N N . ASP A 1 100 ? 10.596 -13.995 8.413 1.00 94.62 100 ASP A N 1
ATOM 793 C CA . ASP A 1 100 ? 10.344 -13.676 9.823 1.00 94.62 100 ASP A CA 1
ATOM 794 C C . ASP A 1 100 ? 11.219 -12.530 10.361 1.00 94.62 100 ASP A C 1
ATOM 796 O O . ASP A 1 100 ? 11.106 -12.156 11.527 1.00 94.62 100 ASP A O 1
ATOM 800 N N . ALA A 1 101 ? 12.057 -11.924 9.515 1.00 93.88 101 ALA A N 1
ATOM 801 C CA . ALA A 1 101 ? 12.944 -10.823 9.883 1.00 93.88 101 ALA A CA 1
ATOM 802 C C . ALA A 1 101 ? 12.209 -9.466 9.935 1.00 93.88 101 ALA A C 1
ATOM 804 O O . ALA A 1 101 ? 12.611 -8.509 9.277 1.00 93.88 101 ALA A O 1
ATOM 805 N N . PHE A 1 102 ? 11.123 -9.385 10.709 1.00 93.50 102 PHE A N 1
ATOM 806 C CA . PHE A 1 102 ? 10.356 -8.161 10.953 1.00 93.50 102 PHE A CA 1
ATOM 807 C C . PHE A 1 102 ? 9.688 -8.183 12.336 1.00 93.50 102 PHE A C 1
ATOM 809 O O . PHE A 1 102 ? 9.430 -9.245 12.899 1.00 93.50 102 PHE A O 1
ATOM 816 N N . ASP A 1 103 ? 9.388 -7.005 12.883 1.00 94.38 103 ASP A N 1
ATOM 817 C CA . ASP A 1 103 ? 8.585 -6.882 14.102 1.00 94.38 103 ASP A CA 1
ATOM 818 C C . ASP A 1 103 ? 7.096 -6.896 13.732 1.00 94.38 103 ASP A C 1
ATOM 820 O O . ASP A 1 103 ? 6.551 -5.907 13.234 1.00 94.38 103 ASP A O 1
ATOM 824 N N . ARG A 1 104 ? 6.450 -8.051 13.927 1.00 95.31 104 ARG A N 1
ATOM 825 C CA . ARG A 1 104 ? 5.035 -8.244 13.590 1.00 95.31 104 ARG A CA 1
ATOM 826 C C . ARG A 1 104 ? 4.124 -7.326 14.401 1.00 95.31 104 ARG A C 1
ATOM 828 O O . ARG A 1 104 ? 3.216 -6.736 13.827 1.00 95.31 104 ARG A O 1
ATOM 835 N N . ASP A 1 105 ? 4.351 -7.200 15.704 1.00 94.50 105 ASP A N 1
ATOM 836 C CA . ASP A 1 105 ? 3.446 -6.460 16.590 1.00 94.50 105 ASP A CA 1
ATOM 837 C C . ASP A 1 105 ? 3.524 -4.955 16.329 1.00 94.50 105 ASP A C 1
ATOM 839 O O . ASP A 1 105 ? 2.488 -4.284 16.251 1.00 94.50 105 ASP A O 1
ATOM 843 N N . ALA A 1 106 ? 4.736 -4.436 16.112 1.00 91.25 106 ALA A N 1
ATOM 844 C CA . ALA A 1 106 ? 4.926 -3.051 15.700 1.00 91.25 106 ALA A CA 1
ATOM 845 C C . ALA A 1 106 ? 4.246 -2.776 14.350 1.00 91.25 106 ALA A C 1
ATOM 847 O O . ALA A 1 106 ? 3.453 -1.842 14.244 1.00 91.25 106 ALA A O 1
ATOM 848 N N . LEU A 1 107 ? 4.470 -3.639 13.349 1.00 93.38 107 LEU A N 1
ATOM 849 C CA . LEU A 1 107 ? 3.874 -3.490 12.020 1.00 93.38 107 LEU A CA 1
ATOM 850 C C . LEU A 1 107 ? 2.339 -3.493 12.068 1.00 93.38 107 LEU A C 1
ATOM 852 O O . LEU A 1 107 ? 1.704 -2.647 11.447 1.00 93.38 107 LEU A O 1
ATOM 856 N N . LEU A 1 108 ? 1.726 -4.410 12.819 1.00 95.75 108 LEU A N 1
ATOM 857 C CA . LEU A 1 108 ? 0.267 -4.473 12.947 1.00 95.75 108 LEU A CA 1
ATOM 858 C C . LEU A 1 108 ? -0.320 -3.239 13.641 1.00 95.75 108 LEU A C 1
ATOM 860 O O . LEU A 1 108 ? -1.404 -2.783 13.276 1.00 95.75 108 LEU A O 1
ATOM 864 N N . THR A 1 109 ? 0.393 -2.693 14.625 1.00 91.75 109 THR A N 1
ATOM 865 C CA . THR A 1 109 ? -0.002 -1.461 15.321 1.00 91.75 109 THR A CA 1
ATOM 866 C C . THR A 1 109 ? 0.085 -0.251 14.391 1.00 91.75 109 THR A C 1
ATOM 868 O O . THR A 1 109 ? -0.807 0.599 14.386 1.00 91.75 109 THR A O 1
ATOM 871 N N . ASP A 1 110 ? 1.148 -0.169 13.592 1.00 88.19 110 ASP A N 1
ATOM 872 C CA . ASP A 1 110 ? 1.353 0.927 12.647 1.00 88.19 110 ASP A CA 1
ATOM 873 C C . ASP A 1 110 ? 0.325 0.899 11.513 1.00 88.19 110 ASP A C 1
ATOM 875 O O . ASP A 1 110 ? -0.262 1.931 11.194 1.00 88.19 110 ASP A O 1
ATOM 879 N N . LEU A 1 111 ? 0.013 -0.286 10.982 1.00 91.38 111 LEU A N 1
ATOM 880 C CA . LEU A 1 111 ? -1.063 -0.449 10.005 1.00 91.38 111 LEU A CA 1
ATOM 881 C C . LEU A 1 111 ? -2.423 -0.034 10.587 1.00 91.38 111 LEU A C 1
ATOM 883 O O . LEU A 1 111 ? -3.184 0.657 9.910 1.00 91.38 111 LEU A O 1
ATOM 887 N N . LEU A 1 112 ? -2.727 -0.404 11.841 1.00 91.81 112 LEU A N 1
ATOM 888 C CA . LEU A 1 112 ? -3.981 -0.020 12.501 1.00 91.81 112 LEU A CA 1
ATOM 889 C C . LEU A 1 112 ? -4.123 1.504 12.628 1.00 91.81 112 LEU A C 1
ATOM 891 O O . LEU A 1 112 ? -5.228 2.034 12.509 1.00 91.81 112 LEU A O 1
ATOM 895 N N . ALA A 1 113 ? -3.016 2.225 12.828 1.00 86.56 113 ALA A N 1
ATOM 896 C CA . ALA A 1 113 ? -3.022 3.681 12.952 1.00 86.56 113 ALA A CA 1
ATOM 897 C C . ALA A 1 113 ? -3.520 4.401 11.685 1.00 86.56 113 ALA A C 1
ATOM 899 O O . ALA A 1 113 ? -3.968 5.550 11.783 1.00 86.56 113 ALA A O 1
ATOM 900 N N . GLU A 1 114 ? -3.492 3.733 10.529 1.00 84.12 114 GLU A N 1
ATOM 901 C CA . GLU A 1 114 ? -3.990 4.249 9.250 1.00 84.12 114 GLU A CA 1
ATOM 902 C C . GLU A 1 114 ? -5.437 3.863 8.934 1.00 84.12 114 GLU A C 1
ATOM 904 O O . GLU A 1 114 ? -5.993 4.333 7.935 1.00 84.12 114 GLU A O 1
ATOM 909 N N . VAL A 1 115 ? -6.039 2.983 9.736 1.00 89.06 115 VAL A N 1
ATOM 910 C CA . VAL A 1 115 ? -7.386 2.485 9.475 1.00 89.06 115 VAL A CA 1
ATOM 911 C C . VAL A 1 115 ? -8.418 3.520 9.905 1.00 89.06 115 VAL A C 1
ATOM 913 O O . VAL A 1 115 ? -8.432 3.995 11.042 1.00 89.06 115 VAL A O 1
ATOM 916 N N . GLY A 1 116 ? -9.329 3.816 8.984 1.00 88.12 116 GLY A N 1
ATOM 917 C CA . GLY A 1 116 ? -10.523 4.610 9.233 1.00 88.12 116 GLY A CA 1
ATOM 918 C C . GLY A 1 116 ? -11.785 3.872 8.800 1.00 88.12 116 GLY A C 1
ATOM 919 O O . GLY A 1 116 ? -11.742 2.913 8.021 1.00 88.12 116 GLY A O 1
ATOM 920 N N . ALA A 1 117 ? -12.922 4.363 9.280 1.00 85.62 117 ALA A N 1
ATOM 921 C CA . ALA A 1 117 ? -14.246 3.860 8.930 1.00 85.62 117 ALA A CA 1
ATOM 922 C C . ALA A 1 117 ? -15.011 4.895 8.095 1.00 85.62 117 ALA A C 1
ATOM 924 O O . ALA A 1 117 ? -14.785 6.102 8.228 1.00 85.62 117 ALA A O 1
ATOM 925 N N . THR A 1 118 ? -15.930 4.432 7.241 1.00 80.88 118 THR A N 1
ATOM 926 C CA . THR A 1 118 ? -16.781 5.318 6.434 1.00 80.88 118 THR A CA 1
ATOM 927 C C . THR A 1 118 ? -17.590 6.267 7.331 1.00 80.88 118 THR A C 1
ATOM 929 O O . THR A 1 118 ? -18.280 5.832 8.253 1.00 80.88 118 THR A O 1
ATOM 932 N N . ASP A 1 119 ? -17.541 7.563 7.023 1.00 71.69 119 ASP A N 1
ATOM 933 C CA . ASP A 1 119 ? -18.337 8.630 7.630 1.00 71.69 119 ASP A CA 1
ATOM 934 C C . ASP A 1 119 ? -19.225 9.298 6.568 1.00 71.69 119 ASP A C 1
ATOM 936 O O . ASP A 1 119 ? -18.848 9.425 5.402 1.00 71.69 119 ASP A O 1
ATOM 940 N N . ARG A 1 120 ? -20.419 9.746 6.964 1.00 54.91 120 ARG A N 1
ATOM 941 C CA . ARG A 1 120 ? -21.321 10.501 6.086 1.00 54.91 120 ARG A CA 1
ATOM 942 C C . ARG A 1 120 ? -21.150 12.016 6.186 1.00 54.91 120 ARG A C 1
ATOM 944 O O . ARG A 1 120 ? -21.625 12.666 5.266 1.00 54.91 120 ARG A O 1
ATOM 951 N N . THR A 1 121 ? -20.455 12.559 7.197 1.00 53.50 121 THR A N 1
ATOM 952 C CA . THR A 1 121 ? -19.946 13.952 7.274 1.00 53.50 121 THR A CA 1
ATOM 953 C C . THR A 1 121 ? -19.390 14.246 8.677 1.00 53.50 121 THR A C 1
ATOM 955 O O . THR A 1 121 ? -20.121 14.036 9.643 1.00 53.50 121 THR A O 1
ATOM 958 N N . GLY A 1 122 ? -18.249 14.947 8.781 1.00 53.41 122 GLY A N 1
ATOM 959 C CA . GLY A 1 122 ? -18.011 15.881 9.897 1.00 53.41 122 GLY A CA 1
ATOM 960 C C . GLY A 1 122 ? -16.725 15.746 10.716 1.00 53.41 122 GLY A C 1
ATOM 961 O O . GLY A 1 122 ? -16.440 16.677 11.467 1.00 53.41 122 GLY A O 1
ATOM 962 N N . ASP A 1 123 ? -15.923 14.688 10.574 1.00 58.47 123 ASP A N 1
ATOM 963 C CA . ASP A 1 123 ? -14.671 14.565 11.344 1.00 58.47 123 ASP A CA 1
ATOM 964 C C . ASP A 1 123 ? -13.437 15.048 10.555 1.00 58.47 123 ASP A C 1
ATOM 966 O O . ASP A 1 123 ? -12.813 14.307 9.793 1.00 58.47 123 ASP A O 1
ATOM 970 N N . ARG A 1 124 ? -13.075 16.328 10.728 1.00 62.91 124 ARG A N 1
ATOM 971 C CA . ARG A 1 124 ? -11.824 16.890 10.179 1.00 62.91 124 ARG A CA 1
ATOM 972 C C . ARG A 1 124 ? -10.578 16.354 10.892 1.00 62.91 124 ARG A C 1
ATOM 974 O O . ARG A 1 124 ? -9.503 16.357 10.298 1.00 62.91 124 ARG A O 1
ATOM 981 N N . THR A 1 125 ? -10.695 15.900 12.138 1.00 70.06 125 THR A N 1
ATOM 982 C CA . THR A 1 125 ? -9.542 15.578 12.986 1.00 70.06 125 THR A CA 1
ATOM 983 C C . THR A 1 125 ? -8.820 14.328 12.497 1.00 70.06 125 THR A C 1
ATOM 985 O O . THR A 1 125 ? -7.595 14.343 12.412 1.00 70.06 125 THR A O 1
ATOM 988 N N . HIS A 1 126 ? -9.550 13.297 12.053 1.00 75.62 126 HIS A N 1
ATOM 989 C CA . HIS A 1 126 ? -8.928 12.093 11.491 1.00 75.62 126 HIS A CA 1
ATOM 990 C C . HIS A 1 126 ? -8.011 12.394 10.296 1.00 75.62 126 HIS A C 1
ATOM 992 O O . HIS A 1 126 ? -6.886 11.896 10.238 1.00 75.62 126 HIS A O 1
ATOM 998 N N . ARG A 1 127 ? -8.467 13.230 9.351 1.00 77.00 127 ARG A N 1
ATOM 999 C CA . ARG A 1 127 ? -7.663 13.583 8.170 1.00 77.00 127 ARG A CA 1
ATOM 1000 C C . ARG A 1 127 ? -6.423 14.363 8.527 1.00 77.00 127 ARG A C 1
ATOM 1002 O O . ARG A 1 127 ? -5.374 14.102 7.950 1.00 77.00 127 ARG A O 1
ATOM 1009 N N . VAL A 1 128 ? -6.548 15.319 9.443 1.00 81.88 128 VAL A N 1
ATOM 1010 C CA . VAL A 1 128 ? -5.409 16.115 9.896 1.00 81.88 128 VAL A CA 1
ATOM 1011 C C . VAL A 1 128 ? -4.381 15.208 10.566 1.00 81.88 128 VAL A C 1
ATOM 1013 O O . VAL A 1 128 ? -3.212 15.240 10.190 1.00 81.88 128 VAL A O 1
ATOM 1016 N N . ASP A 1 129 ? -4.811 14.334 11.475 1.00 80.19 129 ASP A N 1
ATOM 1017 C CA . ASP A 1 129 ? -3.911 13.411 12.165 1.00 80.19 129 ASP A CA 1
ATOM 1018 C C . ASP A 1 129 ? -3.243 12.431 11.186 1.00 80.19 129 ASP A C 1
ATOM 1020 O O . ASP A 1 129 ? -2.030 12.241 11.247 1.00 80.19 129 ASP A O 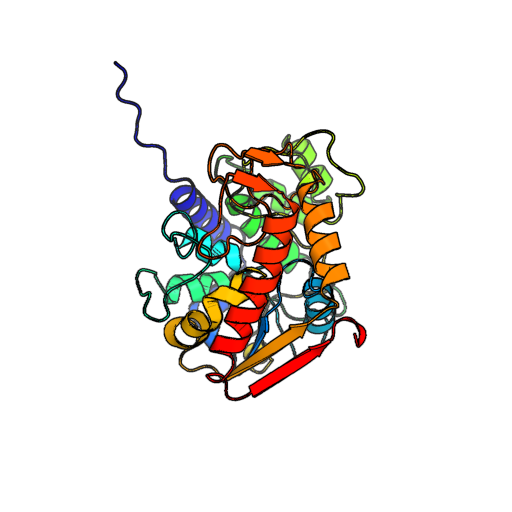1
ATOM 1024 N N . ASN A 1 130 ? -3.994 11.851 10.241 1.00 79.56 130 ASN A N 1
ATOM 1025 C CA . ASN A 1 130 ? -3.421 10.980 9.211 1.00 79.56 130 ASN A CA 1
ATOM 1026 C C . ASN A 1 130 ? -2.436 11.740 8.304 1.00 79.56 130 ASN A C 1
ATOM 1028 O O . ASN A 1 130 ? -1.329 11.266 8.067 1.00 79.56 130 ASN A O 1
ATOM 1032 N N . THR A 1 131 ? -2.785 12.953 7.866 1.00 82.38 131 THR A N 1
ATOM 1033 C CA . THR A 1 131 ? -1.887 13.821 7.083 1.00 82.38 131 THR A CA 1
ATOM 1034 C C . THR A 1 131 ? -0.558 14.014 7.799 1.00 82.38 131 THR A C 1
ATOM 1036 O O . THR A 1 131 ? 0.510 13.825 7.223 1.00 82.38 131 THR A O 1
ATOM 1039 N N . LEU A 1 132 ? -0.618 14.346 9.085 1.00 85.00 132 LEU A N 1
ATOM 1040 C CA . LEU A 1 132 ? 0.566 14.605 9.890 1.00 85.00 132 LEU A CA 1
ATOM 1041 C C . LEU A 1 132 ? 1.412 13.348 10.091 1.00 85.00 132 LEU A C 1
ATOM 1043 O O . LEU A 1 132 ? 2.633 13.449 10.033 1.00 85.00 132 LEU A O 1
ATOM 1047 N N . LEU A 1 133 ? 0.794 12.177 10.268 1.00 82.69 133 LEU A N 1
ATOM 1048 C CA . LEU A 1 133 ? 1.499 10.895 10.368 1.00 82.69 133 LEU A CA 1
ATOM 1049 C C . LEU A 1 133 ? 2.228 10.507 9.069 1.00 82.69 133 LEU A C 1
ATOM 1051 O O . LEU A 1 133 ? 3.292 9.895 9.138 1.00 82.69 133 LEU A O 1
ATOM 1055 N N . ARG A 1 134 ? 1.706 10.899 7.900 1.00 81.69 134 ARG A N 1
ATOM 1056 C CA . ARG A 1 134 ? 2.298 10.606 6.577 1.00 81.69 134 ARG A CA 1
ATOM 1057 C C . ARG A 1 134 ? 3.484 11.503 6.239 1.00 81.69 134 ARG A C 1
ATOM 1059 O O . ARG A 1 134 ? 4.466 11.050 5.662 1.00 81.69 134 ARG A O 1
ATOM 1066 N N . LEU A 1 135 ? 3.443 12.780 6.627 1.00 82.69 135 LEU A N 1
ATOM 1067 C CA . LEU A 1 135 ? 4.491 13.752 6.281 1.00 82.69 135 LEU A CA 1
ATOM 1068 C C . LEU A 1 135 ? 5.930 13.307 6.646 1.00 82.69 135 LEU A C 1
ATOM 1070 O O . LEU A 1 135 ? 6.820 13.499 5.815 1.00 82.69 135 LEU A O 1
ATOM 1074 N N . PRO A 1 136 ? 6.199 12.683 7.813 1.00 83.06 136 PRO A N 1
ATOM 1075 C CA . PRO A 1 136 ? 7.488 12.065 8.131 1.00 83.06 136 PRO A CA 1
ATOM 1076 C C . PRO A 1 136 ? 7.959 10.980 7.161 1.00 83.06 136 PRO A C 1
ATOM 1078 O O . PRO A 1 136 ? 9.165 10.809 6.983 1.00 83.06 136 PRO A O 1
ATOM 1081 N N . LEU A 1 137 ? 7.022 10.223 6.588 1.00 79.38 137 LEU A N 1
ATOM 1082 C CA . LEU A 1 137 ? 7.288 9.139 5.643 1.00 79.38 137 LEU A CA 1
ATOM 1083 C C . LEU A 1 137 ? 7.512 9.708 4.237 1.00 79.38 137 LEU A C 1
ATOM 1085 O O . LEU A 1 137 ? 8.412 9.282 3.515 1.00 79.38 137 LEU A O 1
ATOM 1089 N N . GLN A 1 138 ? 6.755 10.745 3.881 1.00 78.31 138 GLN A N 1
ATOM 1090 C CA . GLN A 1 138 ? 6.910 11.458 2.620 1.00 78.31 138 GLN A CA 1
ATOM 1091 C C . GLN A 1 138 ? 8.202 12.279 2.572 1.00 78.31 138 GLN A C 1
ATOM 1093 O O . GLN A 1 138 ? 8.833 12.366 1.528 1.00 78.31 138 GLN A O 1
ATOM 1098 N N . PHE A 1 139 ? 8.621 12.887 3.681 1.00 80.00 139 PHE A N 1
ATOM 1099 C CA . PHE A 1 139 ? 9.804 13.748 3.723 1.00 80.00 139 PHE A CA 1
ATOM 1100 C C . PHE A 1 139 ? 10.733 13.354 4.868 1.00 80.00 139 PHE A C 1
ATOM 1102 O O . PHE A 1 139 ? 11.007 14.163 5.758 1.00 80.00 139 PHE A O 1
ATOM 1109 N N . PRO A 1 140 ? 11.298 12.136 4.847 1.00 77.19 140 PRO A N 1
ATOM 1110 C CA . PRO A 1 140 ? 12.122 11.639 5.942 1.00 77.19 140 PRO A CA 1
ATOM 1111 C C . PRO A 1 140 ? 13.359 12.500 6.182 1.00 77.19 140 PRO A C 1
ATOM 1113 O O . PRO A 1 140 ? 13.895 12.493 7.285 1.00 77.19 140 PRO A O 1
ATOM 1116 N N . GLY A 1 141 ? 13.844 13.214 5.160 1.00 76.75 141 GLY A N 1
ATOM 1117 C CA . GLY A 1 141 ? 14.980 14.135 5.242 1.00 76.75 141 GLY A CA 1
ATOM 1118 C C . GLY A 1 141 ? 14.648 15.560 5.668 1.00 76.75 141 GLY A C 1
ATOM 1119 O O . GLY A 1 141 ? 15.577 16.350 5.820 1.00 76.75 141 GLY A O 1
ATOM 1120 N N . ARG A 1 142 ? 13.370 15.902 5.860 1.00 81.00 142 ARG A N 1
ATOM 1121 C CA . ARG A 1 142 ? 12.944 17.246 6.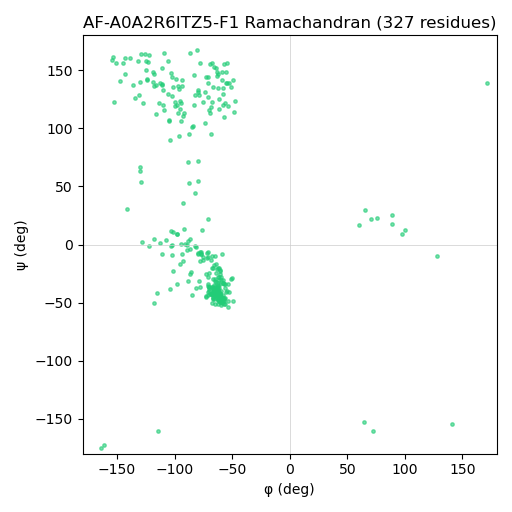261 1.00 81.00 142 ARG A CA 1
ATOM 1122 C C . ARG A 1 142 ? 12.410 17.220 7.691 1.00 81.00 142 ARG A C 1
ATOM 1124 O O . ARG A 1 142 ? 11.652 16.336 8.077 1.00 81.00 142 ARG A O 1
ATOM 1131 N N . GLU A 1 143 ? 12.793 18.215 8.480 1.00 83.19 143 GLU A N 1
ATOM 1132 C CA . GLU A 1 143 ? 12.129 18.502 9.748 1.00 83.19 143 GLU A CA 1
ATOM 1133 C C . GLU A 1 143 ? 11.033 19.536 9.482 1.00 83.19 143 GLU A C 1
ATOM 1135 O O . GLU A 1 143 ? 11.323 20.671 9.108 1.00 83.19 143 GLU A O 1
ATOM 1140 N N . LEU A 1 144 ? 9.775 19.109 9.598 1.00 86.44 144 LEU A N 1
ATOM 1141 C CA . LEU A 1 144 ? 8.602 19.931 9.308 1.00 86.44 144 LEU A CA 1
ATOM 1142 C C . LEU A 1 144 ? 7.954 20.422 10.615 1.00 86.44 144 LEU A C 1
ATOM 1144 O O . LEU A 1 144 ? 7.982 19.701 11.617 1.00 86.44 144 LEU A O 1
ATOM 1148 N N . PRO A 1 145 ? 7.342 21.620 10.635 1.00 90.00 145 PRO A N 1
ATOM 1149 C CA . PRO A 1 145 ? 6.689 22.156 11.825 1.00 90.00 145 PRO A CA 1
ATOM 1150 C C . PRO A 1 145 ? 5.294 21.533 12.020 1.00 90.00 145 PRO A C 1
ATOM 1152 O O . PRO A 1 145 ? 4.270 22.181 11.832 1.00 90.00 145 PRO A O 1
ATOM 1155 N N . TYR A 1 146 ? 5.236 20.254 12.408 1.00 88.19 146 TYR A N 1
ATOM 1156 C CA . TYR A 1 146 ? 3.993 19.462 12.451 1.00 88.19 146 TYR A CA 1
ATOM 1157 C C . TYR A 1 146 ? 2.853 20.096 13.263 1.00 88.19 146 TYR A C 1
ATOM 1159 O O . TYR A 1 146 ? 1.694 19.961 12.885 1.00 88.19 146 TYR A O 1
ATOM 1167 N N . ARG A 1 147 ? 3.156 20.814 14.354 1.00 87.81 147 ARG A N 1
ATOM 1168 C CA . ARG A 1 147 ? 2.130 21.525 15.140 1.00 87.81 147 ARG A CA 1
ATOM 1169 C C . ARG A 1 147 ? 1.530 22.706 14.382 1.00 87.81 147 ARG A C 1
ATOM 1171 O O . ARG A 1 147 ? 0.320 22.856 14.373 1.00 87.81 147 ARG A O 1
ATOM 1178 N N . GLU A 1 148 ? 2.360 23.493 13.704 1.00 90.56 148 GLU A N 1
ATOM 1179 C CA . GLU A 1 148 ? 1.897 24.631 12.898 1.00 90.56 148 GLU A CA 1
ATOM 1180 C C . GLU A 1 148 ? 1.086 24.143 11.694 1.00 90.56 148 GLU A C 1
ATOM 1182 O O . GLU A 1 148 ? 0.030 24.693 11.399 1.00 90.56 148 GLU A O 1
ATOM 1187 N N . ILE A 1 149 ? 1.531 23.052 11.058 1.00 90.38 149 ILE A N 1
ATOM 1188 C CA . ILE A 1 149 ? 0.783 22.369 9.993 1.00 90.38 149 ILE A CA 1
ATOM 1189 C C . ILE A 1 149 ? -0.582 21.915 10.521 1.00 90.38 149 ILE A C 1
ATOM 1191 O O . ILE A 1 149 ? -1.601 22.163 9.883 1.00 90.38 149 ILE A O 1
ATOM 1195 N N . ARG A 1 150 ? -0.622 21.278 11.699 1.00 88.25 150 ARG A N 1
ATOM 1196 C CA . ARG A 1 150 ? -1.865 20.830 12.338 1.00 88.25 150 ARG A CA 1
ATOM 1197 C C . ARG A 1 150 ? -2.834 21.979 12.563 1.00 88.25 150 ARG A C 1
ATOM 1199 O O . ARG A 1 150 ? -3.996 21.865 12.187 1.00 88.25 150 ARG A O 1
ATOM 1206 N N . ASP A 1 151 ? -2.357 23.050 13.185 1.00 89.50 151 ASP A N 1
ATOM 1207 C CA . ASP A 1 151 ? -3.180 24.202 13.536 1.00 89.50 151 ASP A CA 1
ATOM 1208 C C . ASP A 1 151 ? -3.721 24.876 12.267 1.00 89.50 151 ASP A C 1
ATOM 1210 O O . ASP A 1 151 ? -4.923 25.106 12.169 1.00 89.50 151 ASP A O 1
ATOM 1214 N N . ALA A 1 152 ? -2.883 25.055 11.239 1.00 90.81 152 ALA A N 1
ATOM 1215 C CA . ALA A 1 152 ? -3.309 25.594 9.949 1.00 90.81 152 ALA A CA 1
ATOM 1216 C C . ALA A 1 152 ? -4.393 24.732 9.275 1.00 90.81 152 ALA A C 1
ATOM 1218 O O . ALA A 1 152 ? -5.410 25.259 8.818 1.00 90.81 152 ALA A O 1
ATOM 1219 N N . LEU A 1 153 ? -4.216 23.405 9.239 1.00 87.19 153 LEU A N 1
ATOM 1220 C CA . LEU A 1 153 ? -5.205 22.492 8.655 1.00 87.19 153 LEU A CA 1
ATOM 1221 C C . LEU A 1 153 ? -6.523 22.484 9.452 1.00 87.19 153 LEU A C 1
ATOM 1223 O O . LEU A 1 153 ? -7.606 22.432 8.864 1.00 87.19 153 LEU A O 1
ATOM 1227 N N . LEU A 1 154 ? -6.462 22.567 10.787 1.00 84.94 154 LEU A N 1
ATOM 1228 C CA . LEU A 1 154 ? -7.653 22.667 11.641 1.00 84.94 154 LEU A CA 1
ATOM 1229 C C . LEU A 1 154 ? -8.388 24.002 11.459 1.00 84.94 154 LEU A C 1
ATOM 1231 O O . LEU A 1 154 ? -9.623 24.013 11.431 1.00 84.94 154 LEU A O 1
ATOM 1235 N N . ASP A 1 155 ? -7.645 25.090 11.250 1.00 89.50 155 ASP A N 1
ATOM 1236 C CA . ASP A 1 155 ? -8.172 26.420 10.921 1.00 89.50 155 ASP A CA 1
ATOM 1237 C C . ASP A 1 155 ? -8.739 26.499 9.489 1.00 89.50 155 ASP A C 1
ATOM 1239 O O . ASP A 1 155 ? -9.419 27.464 9.129 1.00 89.50 155 ASP A O 1
ATOM 1243 N N . GLY A 1 156 ? -8.549 25.443 8.691 1.00 85.75 156 GLY A N 1
ATOM 1244 C CA . GLY A 1 156 ? -9.166 25.258 7.382 1.00 85.75 156 GLY A CA 1
ATOM 1245 C C . GLY A 1 156 ? -8.278 25.602 6.190 1.00 85.75 156 GLY A C 1
ATOM 1246 O O . GLY A 1 156 ? -8.815 25.678 5.085 1.00 85.75 156 GLY A O 1
ATOM 1247 N N . ALA A 1 157 ? -6.971 25.797 6.389 1.00 87.56 157 ALA A N 1
ATOM 1248 C CA . ALA A 1 157 ? -6.017 25.871 5.286 1.00 87.56 157 ALA A CA 1
ATOM 1249 C C . ALA A 1 157 ? -5.993 24.543 4.514 1.00 87.56 157 ALA A C 1
ATOM 1251 O O . ALA A 1 157 ? -6.175 23.467 5.092 1.00 87.56 157 ALA A O 1
ATOM 1252 N N . SER A 1 158 ? -5.761 24.612 3.207 1.00 83.31 158 SER A N 1
ATOM 1253 C CA . SER A 1 158 ? -5.544 23.419 2.388 1.00 83.31 158 SER A CA 1
ATOM 1254 C C . SER A 1 158 ? -4.125 22.875 2.570 1.00 83.31 158 SER A C 1
ATOM 1256 O O . SER A 1 158 ? -3.195 23.608 2.913 1.00 83.31 158 SER A O 1
ATOM 1258 N N . LEU A 1 159 ? -3.932 21.578 2.306 1.00 80.56 159 LEU A N 1
ATOM 1259 C CA . LEU A 1 159 ? -2.598 20.976 2.356 1.00 80.56 159 LEU A CA 1
ATOM 1260 C C . LEU A 1 159 ? -1.651 21.609 1.323 1.00 80.56 159 LEU A C 1
ATOM 1262 O O . LEU A 1 159 ? -0.473 21.779 1.617 1.00 80.56 159 LEU A O 1
ATOM 1266 N N . ASP A 1 160 ? -2.159 21.991 0.149 1.00 79.44 160 ASP A N 1
ATOM 1267 C CA . ASP A 1 160 ? -1.382 22.674 -0.892 1.00 79.44 160 ASP A CA 1
ATOM 1268 C C . ASP A 1 160 ? -0.804 24.007 -0.401 1.00 79.44 160 ASP A C 1
ATOM 1270 O O . ASP A 1 160 ? 0.401 24.231 -0.495 1.00 79.44 160 ASP A O 1
ATOM 1274 N N . GLU A 1 161 ? -1.639 24.855 0.208 1.00 84.81 161 GLU A N 1
ATOM 1275 C CA . GLU A 1 161 ? -1.197 26.131 0.786 1.00 84.81 161 GLU A CA 1
ATOM 1276 C C . GLU A 1 161 ? -0.099 25.911 1.834 1.00 84.81 161 GLU A C 1
ATOM 1278 O O . GLU A 1 161 ? 0.967 26.524 1.759 1.00 84.81 161 GLU A O 1
ATOM 1283 N N . VAL A 1 162 ? -0.320 24.972 2.762 1.00 87.94 162 VAL A N 1
ATOM 1284 C CA . VAL A 1 162 ? 0.638 24.676 3.836 1.00 87.94 162 VAL A CA 1
ATOM 1285 C C . VAL A 1 162 ? 1.964 24.145 3.284 1.00 87.94 162 VAL A C 1
ATOM 1287 O O . VAL A 1 162 ? 3.035 24.559 3.726 1.00 87.94 162 VAL A O 1
ATOM 1290 N N . LEU A 1 163 ? 1.929 23.234 2.310 1.00 83.00 163 LEU A N 1
ATOM 1291 C CA . LEU A 1 163 ? 3.144 22.689 1.702 1.00 83.00 163 LEU A CA 1
ATOM 1292 C C . LEU A 1 163 ? 3.873 23.721 0.839 1.00 83.00 163 LEU A C 1
ATOM 1294 O O . LEU A 1 163 ? 5.106 23.777 0.872 1.00 83.00 163 LEU A O 1
ATOM 1298 N N . GLY A 1 164 ? 3.133 24.559 0.113 1.00 83.62 164 GLY A N 1
ATOM 1299 C CA . GLY A 1 164 ? 3.672 25.661 -0.674 1.00 83.62 164 GLY A CA 1
ATOM 1300 C C . GLY A 1 164 ? 4.460 26.649 0.185 1.00 83.62 164 GLY A C 1
ATOM 1301 O O . GLY A 1 164 ? 5.599 26.979 -0.159 1.00 83.62 164 GLY A O 1
ATOM 1302 N N . ASP A 1 165 ? 3.915 27.032 1.342 1.00 88.12 165 ASP A N 1
ATOM 1303 C CA . ASP A 1 165 ? 4.584 27.906 2.315 1.00 88.12 165 ASP A CA 1
ATOM 1304 C C . ASP A 1 165 ? 5.874 27.285 2.883 1.00 88.12 165 ASP A C 1
ATOM 1306 O O . ASP A 1 165 ? 6.831 27.991 3.210 1.00 88.12 165 ASP A O 1
ATOM 1310 N N . LEU A 1 166 ? 5.944 25.951 2.928 1.00 86.12 166 LEU A N 1
ATOM 1311 C CA . LEU A 1 166 ? 7.120 25.184 3.353 1.00 86.12 166 LEU A CA 1
ATOM 1312 C C . LEU A 1 166 ? 8.101 24.874 2.207 1.00 86.12 166 LEU A C 1
ATOM 1314 O O . LEU A 1 166 ? 9.101 24.179 2.415 1.00 86.12 166 LEU A O 1
ATOM 1318 N N . GLY A 1 167 ? 7.841 25.359 0.987 1.00 82.94 167 GLY A N 1
ATOM 1319 C CA . GLY A 1 167 ? 8.673 25.079 -0.187 1.00 82.94 167 GLY A CA 1
ATOM 1320 C C . GLY A 1 167 ? 8.664 23.600 -0.593 1.00 82.94 167 GLY A C 1
ATOM 1321 O O . GLY A 1 167 ? 9.662 23.073 -1.100 1.00 82.94 167 GLY A O 1
ATOM 1322 N N . VAL A 1 168 ? 7.562 22.903 -0.327 1.00 79.38 168 VAL A N 1
ATOM 1323 C CA . VAL A 1 168 ? 7.319 21.517 -0.726 1.00 79.38 168 VAL A CA 1
ATOM 1324 C C . VAL A 1 168 ? 6.384 21.522 -1.933 1.00 79.38 168 VAL A C 1
ATOM 1326 O O . VAL A 1 168 ? 5.325 22.137 -1.912 1.00 79.38 168 VAL A O 1
ATOM 1329 N N . ALA A 1 169 ? 6.769 20.832 -3.008 1.00 73.94 169 ALA A N 1
ATOM 1330 C CA . ALA A 1 169 ? 5.932 20.765 -4.200 1.00 73.94 169 ALA A CA 1
ATOM 1331 C C . ALA A 1 169 ? 4.683 19.890 -3.945 1.00 73.94 169 ALA A C 1
ATOM 1333 O O . ALA A 1 169 ? 4.838 18.714 -3.604 1.00 73.94 169 ALA A O 1
ATOM 1334 N N . PRO A 1 170 ? 3.463 20.392 -4.207 1.00 68.94 170 PRO A N 1
ATOM 1335 C CA . PRO A 1 170 ? 2.210 19.656 -4.002 1.00 68.94 170 PRO A CA 1
ATOM 1336 C C . PRO A 1 170 ? 1.940 18.616 -5.096 1.00 68.94 170 PRO A C 1
ATOM 1338 O O . PRO A 1 170 ? 1.044 17.790 -4.968 1.00 68.94 170 PRO A O 1
ATOM 1341 N N . LEU A 1 171 ? 2.746 18.600 -6.167 1.00 67.38 171 LEU A N 1
ATOM 1342 C CA . LEU A 1 171 ? 2.636 17.644 -7.278 1.00 67.38 171 LEU A CA 1
ATOM 1343 C C . LEU A 1 171 ? 2.772 16.178 -6.831 1.00 67.38 171 LEU A C 1
ATOM 1345 O O . LEU A 1 171 ? 2.618 15.269 -7.646 1.00 67.38 171 LEU A O 1
ATOM 1349 N N . GLN A 1 172 ? 3.125 15.945 -5.563 1.00 63.03 172 GLN A N 1
ATOM 1350 C CA . GLN A 1 172 ? 3.195 14.624 -4.956 1.00 63.03 172 GLN A CA 1
ATOM 1351 C C . GLN A 1 172 ? 1.836 14.051 -4.510 1.00 63.03 172 GLN A C 1
ATOM 1353 O O . GLN A 1 172 ? 1.775 12.874 -4.170 1.00 63.03 172 GLN A O 1
ATOM 1358 N N . TYR A 1 173 ? 0.758 14.840 -4.550 1.00 64.12 173 TYR A N 1
ATOM 1359 C CA . TYR A 1 173 ? -0.561 14.459 -4.035 1.00 64.12 173 TYR A CA 1
ATOM 1360 C C . TYR A 1 173 ? -1.608 14.385 -5.156 1.00 64.12 173 TYR A C 1
ATOM 1362 O O . TYR A 1 173 ? -1.651 15.245 -6.037 1.00 64.12 173 TYR A O 1
ATOM 1370 N N . ASP A 1 174 ? -2.446 13.343 -5.116 1.00 54.28 174 ASP A N 1
ATOM 1371 C CA . ASP A 1 174 ? -3.332 12.939 -6.223 1.00 54.28 174 ASP A CA 1
ATOM 1372 C C . ASP A 1 174 ? -4.376 13.989 -6.587 1.00 54.28 174 ASP A C 1
ATOM 1374 O O . ASP A 1 174 ? -4.673 14.189 -7.763 1.00 54.28 174 ASP A O 1
ATOM 1378 N N . GLU A 1 175 ? -4.905 14.684 -5.580 1.00 50.41 175 GLU A N 1
ATOM 1379 C CA . GLU A 1 175 ? -5.914 15.731 -5.760 1.00 50.41 175 GLU A CA 1
ATOM 1380 C C . GLU A 1 175 ? -5.397 16.891 -6.627 1.00 50.41 175 GLU A C 1
ATOM 1382 O O . GLU A 1 175 ? -6.184 17.608 -7.236 1.00 50.41 175 GLU A O 1
ATOM 1387 N N . TYR A 1 176 ? -4.073 17.051 -6.726 1.00 50.94 176 TYR A N 1
ATOM 1388 C CA . TYR A 1 176 ? -3.437 18.223 -7.329 1.00 50.94 176 TYR A CA 1
ATOM 1389 C C . TYR A 1 176 ? -2.593 17.877 -8.571 1.00 50.94 176 TYR A C 1
ATOM 1391 O O . TYR A 1 176 ? -1.949 18.749 -9.166 1.00 50.94 176 TYR A O 1
ATOM 1399 N N . ALA A 1 177 ? -2.602 16.612 -9.013 1.00 56.34 177 ALA A N 1
ATOM 1400 C CA . ALA A 1 177 ? -1.878 16.131 -10.192 1.00 56.34 177 ALA A CA 1
ATOM 1401 C C . ALA A 1 177 ? -2.692 16.287 -11.501 1.00 56.34 177 ALA A C 1
ATOM 1403 O O . ALA A 1 177 ? -2.830 15.355 -12.302 1.00 56.34 177 ALA A O 1
ATOM 1404 N N . ASP A 1 178 ? -3.196 17.495 -11.776 1.00 57.19 178 ASP A N 1
ATOM 1405 C CA . ASP A 1 178 ? -3.998 17.804 -12.979 1.00 57.19 178 ASP A CA 1
ATOM 1406 C C . ASP A 1 178 ? -3.222 17.657 -14.301 1.00 57.19 178 ASP A C 1
ATOM 1408 O O . ASP A 1 178 ? -3.793 17.564 -15.393 1.00 57.19 178 ASP A O 1
ATOM 1412 N N . ARG A 1 179 ? -1.890 17.626 -14.233 1.00 62.97 179 ARG A N 1
ATOM 1413 C CA . ARG A 1 179 ? -1.000 17.598 -15.397 1.00 62.97 179 ARG A CA 1
ATOM 1414 C C . ARG A 1 179 ? 0.220 16.723 -15.157 1.00 62.97 179 ARG A C 1
ATOM 1416 O O . ARG A 1 179 ? 0.572 16.423 -14.023 1.00 62.97 179 ARG A O 1
ATOM 1423 N N . ASP A 1 180 ? 0.852 16.319 -16.252 1.00 68.88 180 ASP A N 1
ATOM 1424 C CA . ASP A 1 180 ? 2.132 15.622 -16.192 1.00 68.88 180 ASP A CA 1
ATOM 1425 C C . ASP A 1 180 ? 3.247 16.586 -15.758 1.00 68.88 180 ASP A C 1
ATOM 1427 O O . ASP A 1 180 ? 3.214 17.770 -16.116 1.00 68.88 180 ASP A O 1
ATOM 1431 N N . ALA A 1 181 ? 4.220 16.100 -14.986 1.00 70.19 181 ALA A N 1
ATOM 1432 C CA . ALA A 1 181 ? 5.371 16.916 -14.629 1.00 70.19 181 ALA A CA 1
ATOM 1433 C C . ALA A 1 181 ? 6.287 17.097 -15.851 1.00 70.19 181 ALA A C 1
ATOM 1435 O O . ALA A 1 181 ? 6.489 16.185 -16.653 1.00 70.19 181 ALA A O 1
ATOM 1436 N N . GLU A 1 182 ? 6.894 18.278 -15.988 1.00 70.12 182 GLU A N 1
ATOM 1437 C CA . GLU A 1 182 ? 7.817 18.555 -17.102 1.00 70.12 182 GLU A CA 1
ATOM 1438 C C . GLU A 1 182 ? 9.069 17.664 -17.070 1.00 70.12 182 GLU A C 1
ATOM 1440 O O . GLU A 1 182 ? 9.750 17.507 -18.084 1.00 70.12 182 GLU A O 1
ATOM 1445 N N . ARG A 1 183 ? 9.397 17.103 -15.899 1.00 68.44 183 ARG A N 1
ATOM 1446 C CA . ARG A 1 183 ? 10.532 16.207 -15.663 1.00 68.44 183 ARG A CA 1
ATOM 1447 C C . ARG A 1 183 ? 10.159 15.142 -14.628 1.00 68.44 183 ARG A C 1
ATOM 1449 O O . ARG A 1 183 ? 9.292 15.419 -13.795 1.00 68.44 183 ARG A O 1
ATOM 1456 N N . PRO A 1 184 ? 10.838 13.978 -14.630 1.00 66.44 184 PRO A N 1
ATOM 1457 C CA . PRO A 1 184 ? 10.723 13.009 -13.549 1.00 66.44 184 PRO A CA 1
ATOM 1458 C C . PRO A 1 184 ? 10.984 13.686 -12.208 1.00 66.44 184 PRO A C 1
ATOM 1460 O O . PRO A 1 184 ? 11.875 14.533 -12.086 1.00 66.44 184 PRO A O 1
ATOM 1463 N N . LEU A 1 185 ? 10.194 13.331 -11.206 1.00 64.94 185 LEU A N 1
ATOM 1464 C CA . LEU A 1 185 ? 10.357 13.914 -9.885 1.00 64.94 185 LEU A CA 1
ATOM 1465 C C . LEU A 1 185 ? 11.460 13.173 -9.126 1.00 64.94 185 LEU A C 1
ATOM 1467 O O . LEU A 1 185 ? 11.642 11.972 -9.305 1.00 64.94 185 LEU A O 1
ATOM 1471 N N . GLY A 1 186 ? 12.207 13.904 -8.298 1.00 60.94 186 GLY A N 1
ATOM 1472 C CA . GLY A 1 186 ? 13.249 13.316 -7.459 1.00 60.94 186 GLY A CA 1
ATOM 1473 C C . GLY A 1 186 ? 12.678 12.412 -6.363 1.00 60.94 186 GLY A C 1
ATOM 1474 O O . GLY A 1 186 ? 11.534 12.592 -5.939 1.00 60.94 186 GLY A O 1
ATOM 1475 N N . ASN A 1 187 ? 13.501 11.472 -5.892 1.00 61.22 187 ASN A N 1
ATOM 1476 C CA . ASN A 1 187 ? 13.165 10.539 -4.819 1.00 61.22 187 ASN A CA 1
ATOM 1477 C C . ASN A 1 187 ? 13.511 11.125 -3.437 1.00 61.22 187 ASN A C 1
ATOM 1479 O O . ASN A 1 187 ? 14.492 10.737 -2.808 1.00 61.22 187 ASN A O 1
ATOM 1483 N N . GLU A 1 188 ? 12.748 12.125 -2.991 1.00 62.38 188 GLU A N 1
ATOM 1484 C CA . GLU A 1 188 ? 12.873 12.653 -1.619 1.00 62.38 188 GLU A CA 1
ATOM 1485 C C . GLU A 1 188 ? 12.015 11.875 -0.604 1.00 62.38 188 GLU A C 1
ATOM 1487 O O . GLU A 1 188 ? 11.938 12.285 0.553 1.00 62.38 188 GLU A O 1
ATOM 1492 N N . THR A 1 189 ? 11.359 10.789 -1.028 1.00 63.09 189 THR A N 1
ATOM 1493 C CA . THR A 1 189 ? 10.155 10.248 -0.389 1.00 63.09 189 THR A CA 1
ATOM 1494 C C . THR A 1 189 ? 10.285 8.752 -0.141 1.00 63.09 189 THR A C 1
ATOM 1496 O O . THR A 1 189 ? 10.773 8.047 -1.011 1.00 63.09 189 THR A O 1
ATOM 1499 N N . ILE A 1 190 ? 9.826 8.247 1.008 1.00 58.00 190 ILE A N 1
ATOM 1500 C CA . ILE A 1 190 ? 9.692 6.787 1.215 1.00 58.00 190 ILE A CA 1
ATOM 1501 C C . ILE A 1 190 ? 8.340 6.304 0.672 1.00 58.00 190 ILE A C 1
ATOM 1503 O O . ILE A 1 190 ? 8.171 5.147 0.321 1.00 58.00 190 ILE A O 1
ATOM 1507 N N . GLU A 1 191 ? 7.369 7.210 0.582 1.00 59.41 191 GLU A N 1
ATOM 1508 C CA . GLU A 1 191 ? 5.998 6.962 0.150 1.00 59.41 191 GLU A CA 1
ATOM 1509 C C . GLU A 1 191 ? 5.796 7.182 -1.379 1.00 59.41 191 GLU A C 1
ATOM 1511 O O . GLU A 1 191 ? 5.871 8.315 -1.860 1.00 59.41 191 GLU A O 1
ATOM 1516 N N . ASP A 1 192 ? 5.512 6.119 -2.158 1.00 60.66 192 ASP A N 1
ATOM 1517 C CA . ASP A 1 192 ? 5.003 6.182 -3.556 1.00 60.66 192 ASP A CA 1
ATOM 1518 C C . ASP A 1 192 ? 3.703 6.983 -3.709 1.00 60.66 192 ASP A C 1
ATOM 1520 O O . ASP A 1 192 ? 2.661 6.612 -3.191 1.00 60.66 192 ASP A O 1
ATOM 1524 N N . ARG A 1 193 ? 3.680 8.026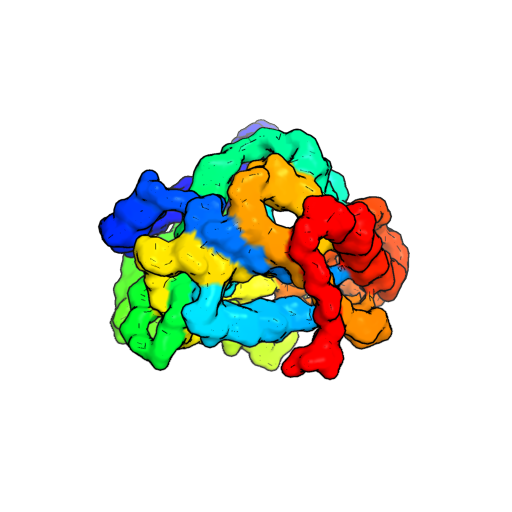 -4.531 1.00 61.22 193 ARG A N 1
ATOM 1525 C CA . ARG A 1 193 ? 2.493 8.891 -4.658 1.00 61.22 193 ARG A CA 1
ATOM 1526 C C . ARG A 1 193 ? 1.201 8.108 -4.925 1.00 61.22 193 ARG A C 1
ATOM 1528 O O . ARG A 1 193 ? 1.207 7.261 -5.822 1.00 61.22 193 ARG A O 1
ATOM 1535 N N . PRO A 1 194 ? 0.089 8.440 -4.240 1.00 51.50 194 PRO A N 1
ATOM 1536 C CA . PRO A 1 194 ? -0.185 9.679 -3.490 1.00 51.50 194 PRO A CA 1
ATOM 1537 C C . PRO A 1 194 ? -0.723 9.426 -2.071 1.00 51.50 194 PRO A C 1
ATOM 1539 O O . PRO A 1 194 ? -1.719 8.731 -1.871 1.00 51.50 194 PRO A O 1
ATOM 1542 N N . PHE A 1 195 ? -0.110 10.058 -1.072 1.00 57.84 195 PHE A N 1
ATOM 1543 C CA . PHE A 1 195 ? -0.201 9.514 0.282 1.00 57.84 195 PHE A CA 1
ATOM 1544 C C . PHE A 1 195 ? -1.013 10.280 1.328 1.00 57.84 195 PHE A C 1
ATOM 1546 O O . PHE A 1 195 ? -1.359 9.716 2.363 1.00 57.84 195 PHE A O 1
ATOM 1553 N N . VAL A 1 196 ? -1.475 11.493 1.032 1.00 57.34 196 VAL A N 1
ATOM 1554 C CA . VAL A 1 196 ? -2.595 12.080 1.782 1.00 57.34 196 VAL A CA 1
ATOM 1555 C C . VAL A 1 196 ? -3.813 12.001 0.900 1.00 57.34 196 VAL A C 1
ATOM 1557 O O . VAL A 1 196 ? -3.929 12.699 -0.105 1.00 57.34 196 VAL A O 1
ATOM 1560 N N . THR A 1 197 ? -4.699 11.080 1.243 1.00 56.75 197 THR A N 1
ATOM 1561 C CA . THR A 1 197 ? -5.870 10.855 0.420 1.00 56.75 197 THR A CA 1
ATOM 1562 C C . THR A 1 197 ? -6.931 11.913 0.701 1.00 56.75 197 THR A C 1
ATOM 1564 O O . THR A 1 197 ? -7.266 12.144 1.862 1.00 56.75 197 THR A O 1
ATOM 1567 N N . SER A 1 198 ? -7.501 12.501 -0.348 1.00 51.84 198 SER A N 1
ATOM 1568 C CA . SER A 1 198 ? -8.528 13.555 -0.308 1.00 51.84 198 SER A CA 1
ATOM 1569 C C . SER A 1 198 ? -9.910 13.071 0.161 1.00 51.84 198 SER A C 1
ATOM 1571 O O . SER A 1 198 ? -10.939 13.657 -0.167 1.00 51.84 198 SER A O 1
ATOM 1573 N N . HIS A 1 199 ? -9.977 11.948 0.886 1.00 61.84 199 HIS A N 1
ATOM 1574 C CA . HIS A 1 199 ? -11.253 11.316 1.196 1.00 61.84 199 HIS A CA 1
ATOM 1575 C C . HIS A 1 199 ? -11.998 12.108 2.243 1.00 61.84 199 HIS A C 1
ATOM 1577 O O . HIS A 1 199 ? -11.747 11.981 3.445 1.00 61.84 199 HIS A O 1
ATOM 1583 N N . ASP A 1 200 ? -13.016 12.820 1.772 1.00 63.84 200 ASP A N 1
ATOM 1584 C CA . ASP A 1 200 ? -13.803 13.700 2.606 1.00 63.84 200 ASP A CA 1
ATOM 1585 C C . ASP A 1 200 ? -14.826 13.003 3.536 1.00 63.84 200 ASP A C 1
ATOM 1587 O O . ASP A 1 200 ? -15.664 13.646 4.181 1.00 63.84 200 ASP A O 1
ATOM 1591 N N . HIS A 1 201 ? -14.703 11.680 3.674 1.00 67.88 201 HIS A N 1
ATOM 1592 C CA . HIS A 1 201 ? -15.760 10.790 4.157 1.00 67.88 201 HIS A CA 1
ATOM 1593 C C . HIS A 1 201 ? -15.258 9.656 5.065 1.00 67.88 201 HIS A C 1
ATOM 1595 O O . HIS A 1 201 ? -15.832 8.570 5.071 1.00 67.88 201 HIS A O 1
ATOM 1601 N N . LYS A 1 202 ? -14.174 9.863 5.821 1.00 79.25 202 LYS A N 1
ATOM 1602 C CA . LYS A 1 202 ? -13.723 8.907 6.844 1.00 79.25 202 LYS A CA 1
ATOM 1603 C C . LYS A 1 202 ? -13.606 9.549 8.219 1.00 79.25 202 LYS A C 1
ATOM 1605 O O . LYS A 1 202 ? -13.138 10.682 8.324 1.00 79.25 202 LYS A O 1
ATOM 1610 N N . ARG A 1 203 ? -13.980 8.781 9.243 1.00 83.75 203 ARG A N 1
ATOM 1611 C CA . ARG A 1 203 ? -13.760 9.081 10.664 1.00 83.75 203 ARG A CA 1
ATOM 1612 C C . ARG A 1 203 ? -12.707 8.150 11.258 1.00 83.75 203 ARG A C 1
ATOM 1614 O O . ARG A 1 203 ? -12.423 7.088 10.694 1.00 83.75 203 ARG A O 1
ATOM 1621 N N . ALA A 1 204 ? -12.198 8.519 12.430 1.00 82.38 204 ALA A N 1
ATOM 1622 C CA . ALA A 1 204 ? -11.362 7.631 13.230 1.00 82.38 204 ALA A CA 1
ATOM 1623 C C . ALA A 1 204 ? -12.098 6.328 13.597 1.00 82.38 204 ALA A C 1
ATOM 1625 O O . ALA A 1 204 ? -13.324 6.315 13.762 1.00 82.38 204 ALA A O 1
ATOM 1626 N N . LEU A 1 205 ? -11.330 5.242 13.718 1.00 87.38 205 LEU A N 1
ATOM 1627 C CA . LEU A 1 205 ? -11.806 3.925 14.139 1.00 87.38 205 LEU A CA 1
ATOM 1628 C C . LEU A 1 205 ? -12.347 3.957 15.581 1.00 87.38 205 LEU A C 1
ATOM 1630 O O . LEU A 1 205 ? -11.813 4.664 16.435 1.00 87.38 205 LEU A O 1
ATOM 1634 N N . ALA A 1 206 ? -13.388 3.173 15.850 1.00 88.62 206 ALA A N 1
ATOM 1635 C CA . ALA A 1 206 ? -13.928 2.902 17.181 1.00 88.62 206 ALA A CA 1
ATOM 1636 C C . ALA A 1 206 ? -13.921 1.389 17.463 1.00 88.62 206 ALA A C 1
ATOM 1638 O O . ALA A 1 206 ? -13.833 0.592 16.536 1.00 88.62 206 ALA A O 1
ATOM 1639 N N . ALA A 1 207 ? -14.049 0.985 18.730 1.00 88.94 207 ALA A N 1
ATOM 1640 C CA . ALA A 1 207 ? -13.982 -0.429 19.123 1.00 88.94 207 ALA A CA 1
ATOM 1641 C C . ALA A 1 207 ? -15.005 -1.326 18.388 1.00 88.94 207 ALA A C 1
ATOM 1643 O O . ALA A 1 207 ? -14.668 -2.428 17.973 1.00 88.94 207 ALA A O 1
ATOM 1644 N N . ASP A 1 208 ? -16.223 -0.839 18.139 1.00 90.88 208 ASP A N 1
ATOM 1645 C CA . ASP A 1 208 ? -17.255 -1.611 17.424 1.00 90.88 208 ASP A CA 1
ATOM 1646 C C . ASP A 1 208 ? -16.917 -1.841 15.934 1.00 90.88 208 ASP A C 1
ATOM 1648 O O . ASP A 1 208 ? -17.559 -2.638 15.253 1.00 90.88 208 ASP A O 1
ATOM 1652 N N . ASP A 1 209 ? -15.927 -1.132 15.383 1.00 93.56 209 ASP A N 1
ATOM 1653 C CA . ASP A 1 209 ? -15.558 -1.265 13.976 1.00 93.56 209 ASP A CA 1
ATOM 1654 C C . ASP A 1 209 ? -14.719 -2.521 13.688 1.00 93.56 209 ASP A C 1
ATOM 1656 O O . ASP A 1 209 ? -14.611 -2.891 12.520 1.00 93.56 209 ASP A O 1
ATOM 1660 N N . PHE A 1 210 ? -14.164 -3.197 14.702 1.00 95.69 210 PHE A N 1
ATOM 1661 C CA . PHE A 1 210 ? -13.402 -4.445 14.518 1.00 95.69 210 PHE A CA 1
ATOM 1662 C C . PHE A 1 210 ? -14.272 -5.621 14.032 1.00 95.69 210 PHE A C 1
ATOM 1664 O O . PHE A 1 210 ? -13.760 -6.542 13.399 1.00 95.69 210 PHE A O 1
ATOM 1671 N N . GLU A 1 211 ? -15.596 -5.545 14.220 1.00 95.00 211 GLU A N 1
ATOM 1672 C CA . GLU A 1 211 ? -16.565 -6.510 13.667 1.00 95.00 211 GLU A CA 1
ATOM 1673 C C . GLU A 1 211 ? -16.811 -6.309 12.152 1.00 95.00 211 GLU A C 1
ATOM 1675 O O . GLU A 1 211 ? -17.469 -7.116 11.484 1.00 95.00 211 GLU A O 1
ATOM 1680 N N . ARG A 1 212 ? -16.324 -5.201 11.574 1.00 95.62 212 ARG A N 1
ATOM 1681 C CA . ARG A 1 212 ? -16.433 -4.913 10.134 1.00 95.62 212 ARG A CA 1
ATOM 1682 C C . ARG A 1 212 ? -15.365 -5.671 9.354 1.00 95.62 212 ARG A C 1
ATOM 1684 O O . ARG A 1 212 ? -14.397 -6.189 9.893 1.00 95.62 212 ARG A O 1
ATOM 1691 N N . THR A 1 213 ? -15.509 -5.698 8.031 1.00 97.19 213 THR A N 1
ATOM 1692 C CA . THR A 1 213 ? -14.458 -6.249 7.167 1.00 97.19 213 THR A CA 1
ATOM 1693 C C . THR A 1 213 ? -13.379 -5.203 6.901 1.00 97.19 213 THR A C 1
ATOM 1695 O O . THR A 1 213 ? -13.658 -4.158 6.307 1.00 97.19 213 THR A O 1
ATOM 1698 N N . LEU A 1 214 ? -12.141 -5.496 7.287 1.00 98.00 214 LEU A N 1
ATOM 1699 C CA . LEU A 1 214 ? -10.986 -4.687 6.919 1.00 98.00 214 LEU A CA 1
ATOM 1700 C C . LEU A 1 214 ? -10.612 -4.941 5.458 1.00 98.00 214 LEU A C 1
ATOM 1702 O O . LEU A 1 214 ? -10.317 -6.067 5.074 1.00 98.00 214 LEU A O 1
ATOM 1706 N N . VAL A 1 215 ? -10.582 -3.898 4.636 1.00 97.25 215 VAL A N 1
ATOM 1707 C CA . VAL A 1 215 ? -10.182 -3.988 3.230 1.00 97.25 215 VAL A CA 1
ATOM 1708 C C . VAL A 1 215 ? -8.727 -3.563 3.093 1.00 97.25 215 VAL A C 1
ATOM 1710 O O . VAL A 1 215 ? -8.380 -2.417 3.388 1.00 97.25 215 VAL A O 1
ATOM 1713 N N . LEU A 1 216 ? -7.894 -4.476 2.595 1.00 96.50 216 LEU A N 1
ATOM 1714 C CA . LEU A 1 216 ? -6.491 -4.235 2.272 1.00 96.50 216 LEU A CA 1
ATOM 1715 C C . LEU A 1 216 ? -6.284 -4.317 0.764 1.00 96.50 216 LEU A C 1
ATOM 1717 O O . LEU A 1 216 ? -6.833 -5.190 0.086 1.00 96.50 216 LEU A O 1
ATOM 1721 N N . LYS A 1 217 ? -5.476 -3.405 0.232 1.00 93.75 217 LYS A N 1
ATOM 1722 C CA . LYS A 1 217 ? -5.097 -3.409 -1.176 1.00 93.75 217 LYS A CA 1
ATOM 1723 C C . LYS A 1 217 ? -3.738 -2.754 -1.330 1.00 93.75 217 LYS A C 1
ATOM 1725 O O . LYS A 1 217 ? -3.607 -1.552 -1.103 1.00 93.75 217 LYS A O 1
ATOM 1730 N N . ALA A 1 218 ? -2.796 -3.487 -1.897 1.00 91.00 218 ALA A N 1
ATOM 1731 C CA . ALA A 1 218 ? -1.594 -2.928 -2.481 1.00 91.00 218 ALA A CA 1
ATOM 1732 C C . ALA A 1 218 ? -1.194 -3.694 -3.745 1.00 91.00 218 ALA A C 1
ATOM 1734 O O . ALA A 1 218 ? -1.485 -4.882 -3.890 1.00 91.00 218 ALA A O 1
ATOM 1735 N N . SER A 1 219 ? -0.608 -3.005 -4.727 1.00 84.06 219 SER A N 1
ATOM 1736 C CA . SER A 1 219 ? -0.275 -3.674 -5.996 1.00 84.06 219 SER A CA 1
ATOM 1737 C C . SER A 1 219 ? 0.819 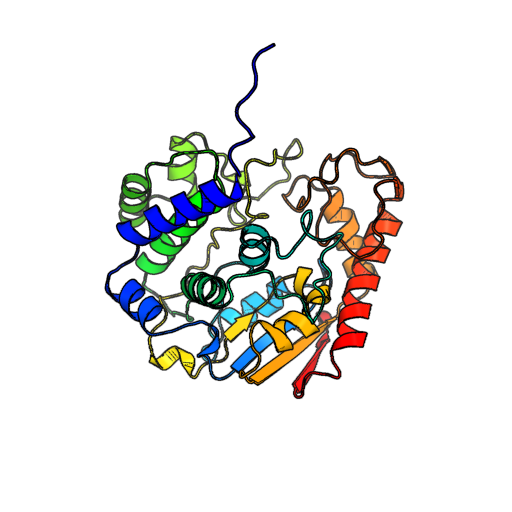-4.739 -5.829 1.00 84.06 219 SER A C 1
ATOM 1739 O O . SER A 1 219 ? 0.768 -5.769 -6.508 1.00 84.06 219 SER A O 1
ATOM 1741 N N . GLY A 1 220 ? 1.731 -4.551 -4.865 1.00 91.69 220 GLY A N 1
ATOM 1742 C CA . GLY A 1 220 ? 2.752 -5.532 -4.500 1.00 91.69 220 GLY A CA 1
ATOM 1743 C C . GLY A 1 220 ? 2.203 -6.808 -3.850 1.00 91.69 220 GLY A C 1
ATOM 1744 O O . GLY A 1 220 ? 2.858 -7.849 -3.912 1.00 91.69 220 GLY A O 1
ATOM 1745 N N . ASP A 1 221 ? 0.980 -6.796 -3.301 1.00 95.12 221 ASP A N 1
ATOM 1746 C CA . ASP A 1 221 ? 0.401 -7.955 -2.596 1.00 95.12 221 ASP A CA 1
ATOM 1747 C C . ASP A 1 221 ? 0.263 -9.194 -3.471 1.00 95.12 221 ASP A C 1
ATOM 1749 O O . ASP A 1 221 ? 0.267 -10.316 -2.959 1.00 95.12 221 ASP A O 1
ATOM 1753 N N . ALA A 1 222 ? 0.209 -9.013 -4.795 1.00 96.75 222 ALA A N 1
ATOM 1754 C CA . ALA A 1 222 ? 0.226 -10.109 -5.753 1.00 96.75 222 ALA A CA 1
ATOM 1755 C C . ALA A 1 222 ? 1.373 -11.106 -5.494 1.00 96.75 222 ALA A C 1
ATOM 1757 O O . ALA A 1 222 ? 1.211 -12.290 -5.781 1.00 96.75 222 ALA A O 1
ATOM 1758 N N . TYR A 1 223 ? 2.492 -10.646 -4.925 1.00 97.69 223 TYR A N 1
ATOM 1759 C CA . TYR A 1 223 ? 3.698 -11.431 -4.648 1.00 97.69 223 TYR A CA 1
ATOM 1760 C C . TYR A 1 223 ? 3.863 -11.844 -3.180 1.00 97.69 223 TYR A C 1
ATOM 1762 O O . TYR A 1 223 ? 4.843 -12.507 -2.840 1.00 97.69 223 TYR A O 1
ATOM 1770 N N . ARG A 1 224 ? 2.931 -11.448 -2.306 1.00 97.31 224 ARG A N 1
ATOM 1771 C CA . ARG A 1 224 ? 3.085 -11.539 -0.843 1.00 97.31 224 ARG A CA 1
ATOM 1772 C C . ARG A 1 224 ? 1.986 -12.355 -0.172 1.00 97.31 224 ARG A C 1
ATOM 1774 O O . ARG A 1 224 ? 2.037 -12.557 1.035 1.00 97.31 224 ARG A O 1
ATOM 1781 N N . LEU A 1 225 ? 1.021 -12.864 -0.945 1.00 97.88 225 LEU A N 1
ATOM 1782 C CA . LEU A 1 225 ? -0.172 -13.547 -0.432 1.00 97.88 225 LEU A CA 1
ATOM 1783 C C . LEU A 1 225 ? 0.121 -14.643 0.612 1.00 97.88 225 LEU A C 1
ATOM 1785 O O . LEU A 1 225 ? -0.512 -14.602 1.667 1.00 97.88 225 LEU A O 1
ATOM 1789 N N . PRO A 1 226 ? 1.064 -15.589 0.397 1.00 97.75 226 PRO A N 1
ATOM 1790 C CA . PRO A 1 226 ? 1.344 -16.610 1.406 1.00 97.75 226 PRO A CA 1
ATOM 1791 C C . PRO A 1 226 ? 1.904 -16.017 2.701 1.00 97.75 226 PRO A C 1
ATOM 1793 O O . PRO A 1 226 ? 1.475 -16.404 3.779 1.00 97.75 226 PRO A O 1
ATOM 1796 N N . TRP A 1 227 ? 2.812 -15.041 2.604 1.00 98.06 227 TRP A N 1
ATOM 1797 C CA . TRP A 1 227 ? 3.391 -14.370 3.769 1.00 98.06 227 TRP A CA 1
ATOM 1798 C C . TRP A 1 227 ? 2.347 -13.547 4.539 1.00 98.06 227 TRP A C 1
ATOM 1800 O O . TRP A 1 227 ? 2.284 -13.636 5.763 1.00 98.06 227 TRP A O 1
ATOM 1810 N N . ILE A 1 228 ? 1.473 -12.810 3.841 1.00 97.81 228 ILE A N 1
ATOM 1811 C CA . ILE A 1 228 ? 0.375 -12.059 4.472 1.00 97.81 228 ILE A CA 1
ATOM 1812 C C . ILE A 1 228 ? -0.520 -13.012 5.270 1.00 97.81 228 ILE A C 1
ATOM 1814 O O . ILE A 1 228 ? -0.811 -12.745 6.432 1.00 97.81 228 ILE A O 1
ATOM 1818 N N . ARG A 1 229 ? -0.910 -14.147 4.679 1.00 97.56 229 ARG A N 1
ATOM 1819 C CA . ARG A 1 229 ? -1.730 -15.155 5.359 1.00 97.56 229 ARG A CA 1
ATOM 1820 C C . ARG A 1 229 ? -1.001 -15.802 6.537 1.00 97.56 229 ARG A C 1
ATOM 1822 O O . ARG A 1 229 ? -1.544 -15.855 7.627 1.00 97.56 229 ARG A O 1
ATOM 1829 N N . ASP A 1 230 ? 0.219 -16.291 6.331 1.00 96.94 230 ASP A N 1
ATOM 1830 C CA . ASP A 1 230 ? 0.884 -17.178 7.296 1.00 96.94 230 ASP A CA 1
ATOM 1831 C C . ASP A 1 230 ? 1.646 -16.431 8.397 1.00 96.94 230 ASP A C 1
ATOM 1833 O O . ASP A 1 230 ? 1.890 -16.986 9.470 1.00 96.94 230 ASP A O 1
ATOM 1837 N N . ARG A 1 231 ? 2.083 -15.195 8.131 1.00 97.19 231 ARG A N 1
ATOM 1838 C CA . ARG A 1 231 ? 2.926 -14.410 9.046 1.00 97.19 231 ARG A CA 1
ATOM 1839 C C . ARG A 1 231 ? 2.230 -13.165 9.559 1.00 97.19 231 ARG A C 1
ATOM 1841 O O . ARG A 1 231 ? 2.346 -12.868 10.747 1.00 97.19 231 ARG A O 1
ATOM 1848 N N . LEU A 1 232 ? 1.511 -12.443 8.702 1.00 96.50 232 LEU A N 1
ATOM 1849 C CA . LEU A 1 232 ? 0.868 -11.195 9.109 1.00 96.50 232 LEU A CA 1
ATOM 1850 C C . LEU A 1 232 ? -0.500 -11.438 9.759 1.00 96.50 232 LEU A C 1
ATOM 1852 O O . LEU A 1 232 ? -0.749 -10.892 10.827 1.00 96.50 232 LEU A O 1
ATOM 1856 N N . PHE A 1 233 ? -1.326 -12.322 9.200 1.00 97.12 233 PHE A N 1
ATOM 1857 C CA . PHE A 1 233 ? -2.696 -12.608 9.653 1.00 97.12 233 PHE A CA 1
ATOM 1858 C C . PHE A 1 233 ? -2.974 -14.120 9.847 1.00 97.12 233 PHE A C 1
ATOM 1860 O O . PHE A 1 233 ? -3.940 -14.640 9.290 1.00 97.12 233 PHE A O 1
ATOM 1867 N N . PRO A 1 234 ? -2.157 -14.853 10.634 1.00 96.12 234 PRO A N 1
ATOM 1868 C CA . PRO A 1 234 ? -2.268 -16.308 10.778 1.00 96.12 234 PRO A CA 1
ATOM 1869 C C . PRO A 1 234 ? -3.574 -16.790 11.422 1.00 96.12 234 PRO A C 1
ATOM 1871 O O . PRO A 1 234 ? -3.958 -17.939 11.220 1.00 96.12 234 PRO A O 1
ATOM 1874 N N . GLU A 1 235 ? -4.229 -15.945 12.219 1.00 95.69 235 GLU A N 1
ATOM 1875 C CA . GLU A 1 235 ? -5.434 -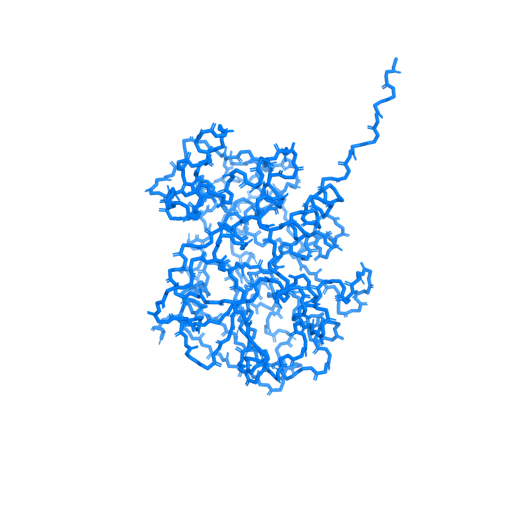16.294 12.988 1.00 95.69 235 GLU A CA 1
ATOM 1876 C C . GLU A 1 235 ? -6.694 -15.565 12.489 1.00 95.69 235 GLU A C 1
ATOM 1878 O O . GLU A 1 235 ? -7.777 -15.768 13.033 1.00 95.69 235 GLU A O 1
ATOM 1883 N N . THR A 1 236 ? -6.574 -14.744 11.442 1.00 96.62 236 THR A N 1
ATOM 1884 C CA . THR A 1 236 ? -7.669 -13.918 10.916 1.00 96.62 236 THR A CA 1
ATOM 1885 C C . THR A 1 236 ? -8.321 -14.577 9.695 1.00 96.62 236 THR A C 1
ATOM 1887 O O . THR A 1 236 ? -7.632 -15.149 8.851 1.00 96.62 236 THR A O 1
ATOM 1890 N N . ASP A 1 237 ? -9.647 -14.471 9.549 1.00 96.88 237 ASP A N 1
ATOM 1891 C CA . ASP A 1 237 ? -10.359 -14.920 8.339 1.00 96.88 237 ASP A CA 1
ATOM 1892 C C . ASP A 1 237 ? -10.005 -14.003 7.154 1.00 96.88 237 ASP A C 1
ATOM 1894 O O . ASP A 1 237 ? -10.359 -12.822 7.152 1.00 96.88 237 ASP A O 1
ATOM 1898 N N . ILE A 1 238 ? -9.308 -14.527 6.136 1.00 98.06 238 ILE A N 1
ATOM 1899 C CA . ILE A 1 238 ? -8.900 -13.751 4.954 1.00 98.06 238 ILE A CA 1
ATOM 1900 C C . ILE A 1 238 ? -9.677 -14.189 3.716 1.00 98.06 238 ILE A C 1
ATOM 1902 O O . ILE A 1 238 ? -9.564 -15.319 3.236 1.00 98.06 238 ILE A O 1
ATOM 1906 N N . HIS A 1 239 ? -10.402 -13.240 3.133 1.00 98.06 239 HIS A N 1
ATOM 1907 C CA . HIS A 1 239 ? -11.089 -13.385 1.857 1.00 98.06 239 HIS A CA 1
ATOM 1908 C C . HIS A 1 239 ? -10.240 -12.734 0.772 1.00 98.06 239 HIS A C 1
ATOM 1910 O O . HIS A 1 239 ? -9.925 -11.547 0.836 1.00 98.06 239 HIS A O 1
ATOM 1916 N N . LEU A 1 240 ? -9.873 -13.501 -0.248 1.00 98.62 240 LEU A N 1
ATOM 1917 C CA . LEU A 1 240 ? -9.059 -13.018 -1.356 1.00 98.62 240 LEU A CA 1
ATOM 1918 C C . LEU A 1 240 ? -9.947 -12.595 -2.527 1.00 98.62 240 LEU A C 1
ATOM 1920 O O . LEU A 1 240 ? -10.676 -13.408 -3.097 1.00 98.62 240 LEU A O 1
ATOM 1924 N N . VAL A 1 241 ? -9.819 -11.346 -2.967 1.00 98.44 241 VAL A N 1
ATOM 1925 C CA . VAL A 1 241 ? -10.354 -10.893 -4.254 1.00 98.44 241 VAL A CA 1
ATOM 1926 C C . VAL A 1 241 ? -9.242 -10.917 -5.292 1.00 98.44 241 VAL A C 1
ATOM 1928 O O . VAL A 1 241 ? -8.316 -10.111 -5.251 1.00 98.44 241 VAL A O 1
ATOM 1931 N N . HIS A 1 242 ? -9.360 -11.807 -6.276 1.00 98.38 242 HIS A N 1
ATOM 1932 C CA . HIS A 1 242 ? -8.545 -11.770 -7.487 1.00 98.38 242 HIS A CA 1
ATOM 1933 C C . HIS A 1 242 ? -9.229 -10.873 -8.521 1.00 98.38 242 HIS A C 1
ATOM 1935 O O . HIS A 1 242 ? -10.098 -11.322 -9.277 1.00 98.38 242 HIS A O 1
ATOM 1941 N N . LEU A 1 243 ? -8.827 -9.602 -8.567 1.00 98.38 243 LEU A N 1
ATOM 1942 C CA . LEU A 1 243 ? -9.303 -8.669 -9.582 1.00 98.38 243 LEU A CA 1
ATOM 1943 C C . LEU A 1 243 ? -8.538 -8.888 -10.894 1.00 98.38 243 LEU A C 1
ATOM 1945 O O . LEU A 1 243 ? -7.308 -8.970 -10.935 1.00 98.38 243 LEU A O 1
ATOM 1949 N N . THR A 1 244 ? -9.284 -8.993 -11.989 1.00 97.94 244 THR A N 1
ATOM 1950 C CA . THR A 1 244 ? -8.743 -9.168 -13.339 1.00 97.94 244 THR A CA 1
ATOM 1951 C C . THR A 1 244 ? -9.266 -8.099 -14.274 1.00 97.94 244 THR A C 1
ATOM 1953 O O . THR A 1 244 ? -10.377 -7.622 -14.103 1.00 97.94 244 THR A O 1
ATOM 1956 N N . ARG A 1 245 ? -8.478 -7.742 -15.282 1.00 97.69 245 ARG A N 1
ATOM 1957 C CA . ARG A 1 245 ? -8.849 -6.790 -16.330 1.00 97.69 245 ARG A CA 1
ATOM 1958 C C . ARG A 1 245 ? -8.352 -7.315 -17.669 1.00 97.69 245 ARG A C 1
ATOM 1960 O O . ARG A 1 245 ? -7.459 -8.168 -17.709 1.00 97.69 245 ARG A O 1
ATOM 1967 N N . ASN A 1 246 ? -8.915 -6.820 -18.765 1.00 97.56 246 ASN A N 1
ATOM 1968 C CA . ASN A 1 246 ? -8.419 -7.085 -20.105 1.00 97.56 246 ASN A CA 1
ATOM 1969 C C . ASN A 1 246 ? -6.885 -6.882 -20.170 1.00 97.56 246 ASN A C 1
ATOM 1971 O O . ASN A 1 246 ? -6.404 -5.784 -19.870 1.00 97.56 246 ASN A O 1
ATOM 1975 N N . PRO A 1 247 ? -6.114 -7.903 -20.594 1.00 97.38 247 PRO A N 1
ATOM 1976 C CA . PRO A 1 247 ? -4.653 -7.857 -20.567 1.00 97.38 247 PRO A CA 1
ATOM 1977 C C . PRO A 1 247 ? -4.078 -6.718 -21.408 1.00 97.38 247 PRO A C 1
ATOM 1979 O O . PRO A 1 247 ? -3.134 -6.061 -20.983 1.00 97.38 247 PRO A O 1
ATOM 1982 N N . ALA A 1 248 ? -4.656 -6.448 -22.582 1.00 97.31 248 ALA A N 1
ATOM 1983 C CA . ALA A 1 248 ? -4.179 -5.381 -23.453 1.00 97.31 248 ALA A CA 1
ATOM 1984 C C . ALA A 1 248 ? -4.408 -4.003 -22.818 1.00 97.31 248 ALA A C 1
ATOM 1986 O O . ALA A 1 248 ? -3.526 -3.152 -22.880 1.00 97.31 248 ALA A O 1
ATOM 1987 N N . ALA A 1 249 ? -5.550 -3.801 -22.152 1.00 96.44 249 ALA A N 1
ATOM 1988 C CA . ALA A 1 249 ? -5.836 -2.557 -21.442 1.00 96.44 249 ALA A CA 1
ATOM 1989 C C . ALA A 1 249 ? -4.878 -2.334 -20.259 1.00 96.44 249 ALA A C 1
ATOM 1991 O O . ALA A 1 249 ? -4.363 -1.229 -20.092 1.00 96.44 249 ALA A O 1
ATOM 1992 N N . SER A 1 250 ? -4.603 -3.373 -19.463 1.00 96.50 250 SER A N 1
ATOM 1993 C CA . SER A 1 250 ? -3.656 -3.284 -18.344 1.00 96.50 250 SER A CA 1
ATOM 1994 C C . SER A 1 250 ? -2.221 -3.044 -18.808 1.00 96.50 250 SER A C 1
ATOM 1996 O O . SER A 1 250 ? -1.568 -2.142 -18.292 1.00 96.50 250 SER A O 1
ATOM 1998 N N . VAL A 1 251 ? -1.743 -3.788 -19.810 1.00 98.06 251 VAL A N 1
ATOM 1999 C CA . VAL A 1 251 ? -0.382 -3.624 -20.349 1.00 98.06 251 VAL A CA 1
ATOM 2000 C C . VAL A 1 251 ? -0.206 -2.261 -21.016 1.00 98.06 251 VAL A C 1
ATOM 2002 O O . VAL A 1 251 ? 0.812 -1.613 -20.789 1.00 98.06 251 VAL A O 1
ATOM 2005 N N . ASN A 1 252 ? -1.194 -1.782 -21.779 1.00 97.00 252 ASN A N 1
ATOM 2006 C CA . ASN A 1 252 ? -1.146 -0.428 -22.332 1.00 97.00 252 ASN A CA 1
ATOM 2007 C C . ASN A 1 252 ? -1.114 0.621 -21.212 1.00 97.00 252 ASN A C 1
ATOM 2009 O O . ASN A 1 252 ? -0.319 1.548 -21.257 1.00 97.00 252 ASN A O 1
ATOM 2013 N N . GLY A 1 253 ? -1.929 0.440 -20.169 1.00 94.56 253 GLY A N 1
ATOM 2014 C CA . GLY A 1 253 ? -1.945 1.332 -19.013 1.00 94.56 253 GLY A CA 1
ATOM 2015 C C . GLY A 1 253 ? -0.639 1.344 -18.213 1.00 94.56 253 GLY A C 1
ATOM 2016 O O . GLY A 1 253 ? -0.321 2.385 -17.641 1.00 94.56 253 GLY A O 1
ATOM 2017 N N . LEU A 1 254 ? 0.087 0.221 -18.154 1.00 95.69 254 LEU A N 1
ATOM 2018 C CA . LEU A 1 254 ? 1.443 0.138 -17.598 1.00 95.69 254 LEU A CA 1
ATOM 2019 C C . LEU A 1 254 ? 2.422 0.908 -18.483 1.00 95.69 254 LEU A C 1
ATOM 2021 O O . LEU A 1 254 ? 3.146 1.760 -17.986 1.00 95.69 254 LEU A O 1
ATOM 2025 N N . TYR A 1 255 ? 2.408 0.643 -19.790 1.00 96.25 255 TYR A N 1
ATOM 2026 C CA . TYR A 1 255 ? 3.315 1.270 -20.749 1.00 96.25 255 TYR A CA 1
ATOM 2027 C C . TYR A 1 255 ? 3.161 2.796 -20.787 1.00 96.25 255 TYR A C 1
ATOM 2029 O O . TYR A 1 255 ? 4.155 3.517 -20.725 1.00 96.25 255 TYR A O 1
ATOM 2037 N N . ASP A 1 256 ? 1.921 3.289 -20.822 1.00 93.06 256 ASP A N 1
ATOM 2038 C CA . ASP A 1 256 ? 1.633 4.722 -20.738 1.00 93.06 256 ASP A CA 1
ATOM 2039 C C . ASP A 1 256 ? 2.126 5.290 -19.408 1.00 93.06 256 ASP A C 1
ATOM 2041 O O . ASP A 1 256 ? 2.797 6.314 -19.381 1.00 93.06 256 ASP A O 1
ATOM 2045 N N . GLY A 1 257 ? 1.841 4.606 -18.301 1.00 89.75 257 GLY A N 1
ATOM 2046 C CA . GLY A 1 257 ? 2.216 5.070 -16.975 1.00 89.75 257 GLY A CA 1
ATOM 2047 C C . GLY A 1 257 ? 3.722 5.124 -16.725 1.00 89.75 257 GLY A C 1
ATOM 2048 O O . GLY A 1 257 ? 4.196 6.100 -16.156 1.00 89.75 257 GLY A O 1
ATOM 2049 N N . TRP A 1 258 ? 4.491 4.164 -17.244 1.00 92.25 258 TRP A N 1
ATOM 2050 C CA . TRP A 1 258 ? 5.955 4.244 -17.267 1.00 92.25 258 TRP A CA 1
ATOM 2051 C C . TRP A 1 258 ? 6.451 5.504 -17.985 1.00 92.25 258 TRP A C 1
ATOM 2053 O O . TRP A 1 258 ? 7.462 6.070 -17.600 1.00 92.25 258 TRP A O 1
ATOM 2063 N N . ARG A 1 259 ? 5.747 5.977 -19.015 1.00 89.06 259 ARG A N 1
ATOM 2064 C CA . ARG A 1 259 ? 6.157 7.140 -19.818 1.00 89.06 259 ARG A CA 1
ATOM 2065 C C . ARG A 1 259 ? 5.648 8.478 -19.284 1.00 89.06 259 ARG A C 1
ATOM 2067 O O . ARG A 1 259 ? 5.991 9.512 -19.852 1.00 89.06 259 ARG A O 1
ATOM 2074 N N . LEU A 1 260 ? 4.831 8.461 -18.234 1.00 82.44 260 LEU A N 1
ATOM 2075 C CA . LEU A 1 260 ? 4.314 9.657 -17.581 1.00 82.44 260 LEU A CA 1
ATOM 2076 C C . LEU A 1 260 ? 5.217 10.031 -16.400 1.00 82.44 260 LEU A C 1
ATOM 2078 O O . LEU A 1 260 ? 5.546 9.197 -15.556 1.00 82.44 260 LEU A O 1
ATOM 2082 N N . ASN A 1 261 ? 5.530 11.314 -16.255 1.00 71.50 261 ASN A N 1
ATOM 2083 C CA . ASN A 1 261 ? 6.179 11.860 -15.060 1.00 71.50 261 ASN A CA 1
ATOM 2084 C C . ASN A 1 261 ? 5.142 12.132 -13.951 1.00 71.50 261 ASN A C 1
ATOM 2086 O O . ASN A 1 261 ? 5.155 13.178 -13.300 1.00 71.50 261 ASN A O 1
ATOM 2090 N N . ARG A 1 262 ? 4.221 11.182 -13.738 1.00 68.31 262 ARG A N 1
ATOM 2091 C CA . ARG A 1 262 ? 3.085 11.298 -12.807 1.00 68.31 262 ARG A CA 1
ATOM 2092 C C . ARG A 1 262 ? 3.281 10.569 -11.478 1.00 68.31 262 ARG A C 1
ATOM 2094 O O . ARG A 1 262 ? 2.331 10.464 -10.716 1.00 68.31 262 ARG A O 1
ATOM 2101 N N . GLY A 1 263 ? 4.492 10.099 -11.176 1.00 69.44 263 GLY A N 1
ATOM 2102 C CA . GLY A 1 263 ? 4.782 9.516 -9.866 1.00 69.44 263 GLY A CA 1
ATOM 2103 C C . GLY A 1 263 ? 4.526 8.022 -9.739 1.00 69.44 263 GLY A C 1
ATOM 2104 O O . GLY A 1 263 ? 4.294 7.554 -8.636 1.00 69.44 263 GLY A O 1
ATOM 2105 N N . PHE A 1 264 ? 4.568 7.279 -10.846 1.00 80.88 264 PHE A N 1
ATOM 2106 C CA . PHE A 1 264 ? 4.539 5.814 -10.804 1.00 80.88 264 PHE A CA 1
ATOM 2107 C C . PHE A 1 264 ? 5.915 5.195 -10.538 1.00 80.88 264 PHE A C 1
ATOM 2109 O O . PHE A 1 264 ? 6.027 3.975 -10.507 1.00 80.88 264 PHE A O 1
ATOM 2116 N N . GLN A 1 265 ? 6.951 6.028 -10.414 1.00 83.12 265 GLN A N 1
ATOM 2117 C CA . GLN A 1 265 ? 8.304 5.643 -10.044 1.00 83.12 265 GLN A CA 1
ATOM 2118 C C . GLN A 1 265 ? 8.342 5.152 -8.591 1.00 83.12 265 GLN A C 1
ATOM 2120 O O . GLN A 1 265 ? 8.002 5.918 -7.695 1.00 83.12 265 GLN A O 1
ATOM 2125 N N . THR A 1 266 ? 8.806 3.921 -8.389 1.00 82.38 266 THR A N 1
ATOM 2126 C CA . THR A 1 266 ? 8.795 3.213 -7.102 1.00 82.38 266 THR A CA 1
ATOM 2127 C C . THR A 1 266 ? 10.200 2.882 -6.601 1.00 82.38 266 THR A C 1
ATOM 2129 O O . THR A 1 266 ? 10.540 3.195 -5.467 1.00 82.38 266 THR A O 1
ATOM 2132 N N . TYR A 1 267 ? 11.055 2.273 -7.436 1.00 86.19 267 TYR A N 1
ATOM 2133 C CA . TYR A 1 267 ? 12.350 1.749 -6.976 1.00 86.19 267 TYR A CA 1
ATOM 2134 C C . TYR A 1 267 ? 13.544 2.431 -7.645 1.00 86.19 267 TYR A C 1
ATOM 2136 O O . TYR A 1 267 ? 13.597 2.572 -8.872 1.00 86.19 267 TYR A O 1
ATOM 2144 N N . ASP A 1 268 ? 14.561 2.762 -6.845 1.00 87.25 268 ASP A N 1
ATOM 2145 C CA . ASP A 1 268 ? 15.907 3.027 -7.355 1.00 87.25 268 ASP A CA 1
ATOM 2146 C C . ASP A 1 268 ? 16.664 1.704 -7.530 1.00 87.25 268 ASP A C 1
ATOM 2148 O O . ASP A 1 268 ? 17.161 1.084 -6.586 1.00 87.25 268 ASP A O 1
ATOM 2152 N N . VAL A 1 269 ? 16.737 1.257 -8.781 1.00 91.00 269 VAL A N 1
ATOM 2153 C CA . VAL A 1 269 ? 17.450 0.039 -9.187 1.00 91.00 269 VAL A CA 1
ATOM 2154 C C . VAL A 1 269 ? 18.797 0.348 -9.860 1.00 91.00 269 VAL A C 1
ATOM 2156 O O . VAL A 1 269 ? 19.444 -0.526 -10.455 1.00 91.00 269 VAL A O 1
ATOM 2159 N N . GLY A 1 270 ? 19.248 1.600 -9.778 1.00 90.31 270 GLY A N 1
ATOM 2160 C CA . GLY A 1 270 ? 20.359 2.128 -10.555 1.00 90.31 270 GLY A CA 1
ATOM 2161 C C . GLY A 1 270 ? 20.008 2.333 -12.031 1.00 90.31 270 GLY A C 1
ATOM 2162 O O . GLY A 1 270 ? 18.847 2.416 -12.418 1.00 90.31 270 GLY A O 1
ATOM 2163 N N . GLU A 1 271 ? 21.040 2.411 -12.873 1.00 92.31 271 GLU A N 1
ATOM 2164 C CA . GLU A 1 271 ? 20.905 2.817 -14.277 1.00 92.31 271 GLU A CA 1
ATOM 2165 C C . GLU A 1 271 ? 19.997 1.870 -15.092 1.00 92.31 271 GLU A C 1
ATOM 2167 O O . GLU A 1 271 ? 20.228 0.654 -15.146 1.00 92.31 271 GLU A O 1
ATOM 2172 N N . LEU A 1 272 ? 18.973 2.448 -15.728 1.00 94.31 272 LEU A N 1
ATOM 2173 C CA . LEU A 1 272 ? 18.008 1.770 -16.5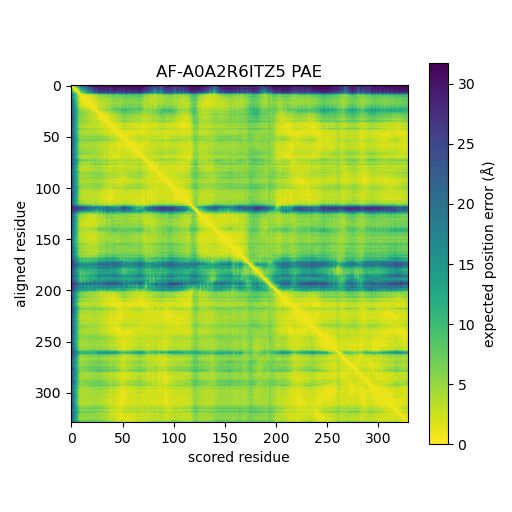94 1.00 94.31 272 LEU A CA 1
ATOM 2174 C C . LEU A 1 272 ? 18.344 2.014 -18.070 1.00 94.31 272 LEU A C 1
ATOM 2176 O O . LEU A 1 272 ? 18.629 3.133 -18.479 1.00 94.31 272 LEU A O 1
ATOM 2180 N N . ASP A 1 273 ? 18.278 0.953 -18.868 1.00 96.25 273 ASP A N 1
ATOM 2181 C CA . ASP A 1 273 ? 18.533 0.931 -20.313 1.00 96.25 273 ASP A CA 1
ATOM 2182 C C . ASP A 1 273 ? 17.359 0.209 -20.996 1.00 96.25 273 ASP A C 1
ATOM 2184 O O . ASP A 1 273 ? 17.449 -0.930 -21.470 1.00 96.25 273 ASP A O 1
ATOM 2188 N N . LEU A 1 274 ? 16.190 0.852 -20.920 1.00 96.62 274 LEU A N 1
ATOM 2189 C CA . LEU A 1 274 ? 14.922 0.337 -21.426 1.00 96.62 274 LEU A CA 1
ATOM 2190 C C . LEU A 1 274 ? 14.487 1.127 -22.665 1.00 96.62 274 LEU A C 1
ATOM 2192 O O . LEU A 1 274 ? 14.156 2.306 -22.579 1.00 96.62 274 LEU A O 1
ATOM 2196 N N . ASP A 1 275 ? 14.416 0.459 -23.816 1.00 96.81 275 ASP A N 1
ATOM 2197 C CA . ASP A 1 275 ? 13.921 1.058 -25.058 1.00 96.81 275 ASP A CA 1
ATOM 2198 C C . ASP A 1 275 ? 12.459 1.506 -24.887 1.00 96.81 275 ASP A C 1
ATOM 2200 O O . ASP A 1 275 ? 11.563 0.688 -24.631 1.00 96.81 275 ASP A O 1
ATOM 2204 N N . GLY A 1 276 ? 12.235 2.818 -25.007 1.00 91.81 276 GLY A N 1
ATOM 2205 C CA . GLY A 1 276 ? 10.947 3.479 -24.798 1.00 91.81 276 GLY A CA 1
ATOM 2206 C C . GLY A 1 276 ? 10.739 4.115 -23.418 1.00 91.81 276 GLY A C 1
ATOM 2207 O O . GLY A 1 276 ? 9.613 4.539 -23.151 1.00 91.81 276 GLY A O 1
ATOM 2208 N N . TYR A 1 277 ? 11.770 4.192 -22.566 1.00 92.31 277 TYR A N 1
ATOM 2209 C CA . TYR A 1 277 ? 11.720 4.862 -21.263 1.00 92.31 277 TYR A CA 1
ATOM 2210 C C . TYR A 1 277 ? 12.948 5.750 -21.018 1.00 92.31 277 TYR A C 1
ATOM 2212 O O . TYR A 1 277 ? 14.075 5.269 -21.055 1.00 92.31 277 TYR A O 1
ATOM 2220 N N . ASP A 1 278 ? 12.712 7.026 -20.703 1.00 87.19 278 ASP A N 1
ATOM 2221 C CA . ASP A 1 278 ? 13.767 8.026 -20.465 1.00 87.19 278 ASP A CA 1
ATOM 2222 C C . ASP A 1 278 ? 13.918 8.405 -18.972 1.00 87.19 278 ASP A C 1
ATOM 2224 O O . ASP A 1 278 ? 14.670 9.319 -18.628 1.00 87.19 278 ASP A O 1
ATOM 2228 N N . GLY A 1 279 ? 13.170 7.754 -18.074 1.00 85.06 279 GLY A N 1
ATOM 2229 C CA . GLY A 1 279 ? 13.226 8.012 -16.633 1.00 85.06 279 GLY A CA 1
ATOM 2230 C C . GLY A 1 279 ? 14.310 7.202 -15.913 1.00 85.06 279 GLY A C 1
ATOM 2231 O O . GLY A 1 279 ? 14.851 6.232 -16.438 1.00 85.06 279 GLY A O 1
ATOM 2232 N N . SER A 1 280 ? 14.630 7.602 -14.680 1.00 85.12 280 SER A N 1
ATOM 2233 C CA . SER A 1 280 ? 15.744 7.034 -13.901 1.00 85.12 280 SER A CA 1
ATOM 2234 C C . SER A 1 280 ? 15.336 6.030 -12.822 1.00 85.12 280 SER A C 1
ATOM 2236 O O . SER A 1 280 ? 16.205 5.418 -12.215 1.00 85.12 280 SER A O 1
ATOM 2238 N N . LEU A 1 281 ? 14.039 5.881 -12.552 1.00 87.94 281 LEU A N 1
ATOM 2239 C CA . LEU A 1 281 ? 13.509 4.997 -11.510 1.00 87.94 281 LEU A CA 1
ATOM 2240 C C . LEU A 1 281 ? 12.614 3.930 -12.135 1.00 87.94 281 LEU A C 1
ATOM 2242 O O . LEU A 1 281 ? 11.964 4.180 -13.151 1.00 87.94 281 LEU A O 1
ATOM 2246 N N . TRP A 1 282 ? 12.571 2.748 -11.534 1.00 92.12 282 TRP A N 1
ATOM 2247 C CA . TRP A 1 282 ? 11.652 1.685 -11.932 1.00 92.12 282 TRP A CA 1
ATOM 2248 C C . TRP A 1 282 ? 10.222 2.049 -11.535 1.00 92.12 282 TRP A C 1
ATOM 2250 O O . TRP A 1 282 ? 10.026 2.538 -10.426 1.00 92.12 282 TRP A O 1
ATOM 2260 N N . CYS A 1 283 ? 9.231 1.780 -12.390 1.00 91.50 283 CYS A N 1
ATOM 2261 C CA . CYS A 1 283 ? 7.828 2.059 -12.076 1.00 91.50 283 CYS A CA 1
ATOM 2262 C C . CYS A 1 283 ? 7.046 0.806 -11.661 1.00 91.50 283 CYS A C 1
ATOM 2264 O O . CYS A 1 283 ? 7.206 -0.248 -12.283 1.00 91.50 283 CYS A O 1
ATOM 2266 N N . TYR A 1 284 ? 6.110 0.964 -10.718 1.00 91.75 284 TYR A N 1
ATOM 2267 C CA . TYR A 1 284 ? 5.223 -0.088 -10.202 1.00 91.75 284 TYR A CA 1
ATOM 2268 C C . TYR A 1 284 ? 5.955 -1.220 -9.461 1.00 91.75 284 TYR A C 1
ATOM 2270 O O . TYR A 1 284 ? 7.026 -1.029 -8.894 1.00 91.75 284 TYR A O 1
ATOM 2278 N N . ASP A 1 285 ? 5.359 -2.412 -9.474 1.00 93.44 285 ASP A N 1
ATOM 2279 C CA . ASP A 1 285 ? 5.877 -3.623 -8.859 1.00 93.44 285 ASP A CA 1
ATOM 2280 C C . ASP A 1 285 ? 7.199 -4.085 -9.487 1.00 93.44 285 ASP A C 1
ATOM 2282 O O . ASP A 1 285 ? 7.447 -3.943 -10.689 1.00 93.44 285 ASP A O 1
ATOM 2286 N N . LEU A 1 286 ? 8.045 -4.697 -8.667 1.00 95.44 286 LEU A N 1
ATOM 2287 C CA . LEU A 1 286 ? 9.315 -5.292 -9.048 1.00 95.44 286 LEU A CA 1
ATOM 2288 C C . LEU A 1 286 ? 9.161 -6.823 -9.091 1.00 95.44 286 LEU A C 1
ATOM 2290 O O . LEU A 1 286 ? 9.365 -7.492 -8.077 1.00 95.44 286 LEU A O 1
ATOM 2294 N N . PRO A 1 287 ? 8.780 -7.420 -10.239 1.00 96.44 287 PRO A N 1
ATOM 2295 C CA . PRO A 1 287 ? 8.547 -8.858 -10.344 1.00 96.44 287 PRO A CA 1
ATOM 2296 C C . PRO A 1 287 ? 9.854 -9.657 -10.220 1.00 96.44 287 PRO A C 1
ATOM 2298 O O . PRO A 1 287 ? 10.915 -9.169 -10.610 1.00 96.44 287 PRO A O 1
ATOM 2301 N N . PRO A 1 288 ? 9.813 -10.933 -9.801 1.00 95.38 288 PRO A N 1
ATOM 2302 C CA . PRO A 1 288 ? 11.017 -11.754 -9.734 1.00 95.38 288 PRO A CA 1
ATOM 2303 C C . PRO A 1 288 ? 11.642 -11.943 -11.125 1.00 95.38 288 PRO A C 1
ATOM 2305 O O . PRO A 1 288 ? 10.953 -12.258 -12.104 1.00 95.38 288 PRO A O 1
ATOM 2308 N N . GLY A 1 289 ? 12.966 -11.781 -11.201 1.00 92.88 289 GLY A N 1
ATOM 2309 C CA . GLY A 1 289 ? 13.724 -11.858 -12.454 1.00 92.88 289 GLY A CA 1
ATOM 2310 C C . GLY A 1 289 ? 13.589 -10.624 -13.354 1.00 92.88 289 GLY A C 1
ATOM 2311 O O . GLY A 1 289 ? 13.781 -10.741 -14.566 1.00 92.88 289 GLY A O 1
ATOM 2312 N N . TRP A 1 290 ? 13.233 -9.467 -12.788 1.00 95.81 290 TRP A N 1
ATOM 2313 C CA . TRP A 1 290 ? 13.254 -8.174 -13.472 1.00 95.81 290 TRP A CA 1
ATOM 2314 C C . TRP A 1 290 ? 14.637 -7.860 -14.081 1.00 95.81 290 TRP A C 1
ATOM 2316 O O . TRP A 1 290 ? 15.670 -8.391 -13.670 1.00 95.81 290 TRP A O 1
ATOM 2326 N N . SER A 1 291 ? 14.660 -7.002 -15.105 1.00 95.00 291 SER A N 1
ATOM 2327 C CA . SER A 1 291 ? 15.874 -6.625 -15.838 1.00 95.00 291 SER A CA 1
ATOM 2328 C C . SER A 1 291 ? 15.909 -5.125 -16.080 1.00 95.00 291 SER A C 1
ATOM 2330 O O . SER A 1 291 ? 14.922 -4.537 -16.510 1.00 95.00 291 SER A O 1
ATOM 2332 N N . ARG A 1 292 ? 17.089 -4.529 -15.893 1.00 95.88 292 ARG A N 1
ATOM 2333 C CA . ARG A 1 292 ? 17.362 -3.114 -16.199 1.00 95.88 292 ARG A CA 1
ATOM 2334 C C . ARG A 1 292 ? 17.557 -2.836 -17.684 1.00 95.88 292 ARG A C 1
ATOM 2336 O O . ARG A 1 292 ? 17.698 -1.684 -18.061 1.00 95.88 292 ARG A O 1
ATOM 2343 N N . ARG A 1 293 ? 17.626 -3.888 -18.506 1.00 96.81 293 ARG A N 1
ATOM 2344 C CA . ARG A 1 293 ? 17.869 -3.809 -19.949 1.00 96.81 293 ARG A CA 1
ATOM 2345 C C . ARG A 1 293 ? 16.769 -4.494 -20.738 1.00 96.81 293 ARG A C 1
ATOM 2347 O O . ARG A 1 293 ? 16.341 -5.585 -20.348 1.00 96.81 293 ARG A O 1
ATOM 2354 N N . GLY A 1 294 ? 16.388 -3.913 -21.871 1.00 97.00 294 GLY A N 1
ATOM 2355 C CA . GLY A 1 294 ? 15.447 -4.520 -22.814 1.00 97.00 294 GLY A CA 1
ATOM 2356 C C . GLY A 1 294 ? 14.478 -3.510 -23.415 1.00 97.00 294 GLY A C 1
ATOM 2357 O O . GLY A 1 294 ? 14.783 -2.329 -23.503 1.00 97.00 294 GLY A O 1
ATOM 2358 N N . ARG A 1 295 ? 13.301 -3.978 -23.838 1.00 98.12 295 ARG A N 1
ATOM 2359 C CA . ARG A 1 295 ? 12.217 -3.103 -24.303 1.00 98.12 295 ARG A CA 1
ATOM 2360 C C . ARG A 1 295 ? 11.238 -2.860 -23.168 1.00 98.12 295 ARG A C 1
ATOM 2362 O O . ARG A 1 295 ? 10.818 -3.821 -22.522 1.00 98.12 295 ARG A O 1
ATOM 2369 N N . LEU A 1 296 ? 10.796 -1.617 -22.993 1.00 97.69 296 LEU A N 1
ATOM 2370 C CA . LEU A 1 296 ? 9.819 -1.265 -21.961 1.00 97.69 296 LEU A CA 1
ATOM 2371 C C . LEU A 1 296 ? 8.544 -2.124 -22.055 1.00 97.69 296 LEU A C 1
ATOM 2373 O O . LEU A 1 296 ? 8.026 -2.597 -21.049 1.00 97.69 296 LEU A O 1
ATOM 2377 N N . ILE A 1 297 ? 8.060 -2.401 -23.268 1.00 97.81 297 ILE A N 1
ATOM 2378 C CA . ILE A 1 297 ? 6.848 -3.212 -23.448 1.00 97.81 297 ILE A CA 1
ATOM 2379 C C . ILE A 1 297 ? 6.993 -4.644 -22.904 1.00 97.81 297 ILE A C 1
ATOM 2381 O O . ILE A 1 297 ? 6.029 -5.194 -22.374 1.00 97.81 297 ILE A O 1
ATOM 2385 N N . ASP A 1 298 ? 8.189 -5.239 -22.975 1.00 98.06 298 ASP A N 1
ATOM 2386 C CA . ASP A 1 298 ? 8.437 -6.578 -22.426 1.00 98.06 298 ASP A CA 1
ATOM 2387 C C . ASP A 1 298 ? 8.432 -6.552 -20.891 1.00 98.06 298 ASP A C 1
ATOM 2389 O O . ASP A 1 298 ? 7.954 -7.498 -20.257 1.00 98.06 298 ASP A O 1
ATOM 2393 N N . VAL A 1 299 ? 8.899 -5.447 -20.294 1.00 98.00 299 VAL A N 1
ATOM 2394 C CA . VAL A 1 299 ? 8.791 -5.190 -18.851 1.00 98.00 299 VAL A CA 1
ATOM 2395 C C . VAL A 1 299 ? 7.322 -5.112 -18.438 1.00 98.00 299 VAL A C 1
ATOM 2397 O O . VAL A 1 299 ? 6.910 -5.869 -17.562 1.00 98.00 299 VAL A O 1
ATOM 2400 N N . CYS A 1 300 ? 6.500 -4.308 -19.122 1.00 98.06 300 CYS A N 1
ATOM 2401 C CA . CYS A 1 300 ? 5.073 -4.168 -18.804 1.00 98.06 300 CYS A CA 1
ATOM 2402 C C . CYS A 1 300 ? 4.302 -5.496 -18.927 1.00 98.06 300 CYS A C 1
ATOM 2404 O O . CYS A 1 300 ? 3.481 -5.831 -18.072 1.00 98.06 300 CYS A O 1
ATOM 2406 N N . VAL A 1 301 ? 4.574 -6.289 -19.972 1.00 98.00 301 VAL A N 1
ATOM 2407 C CA . VAL A 1 301 ? 3.980 -7.631 -20.124 1.00 98.00 301 VAL A CA 1
ATOM 2408 C C . VAL A 1 301 ? 4.426 -8.556 -18.992 1.00 98.00 301 VAL A C 1
ATOM 2410 O O . VAL A 1 301 ? 3.621 -9.340 -18.485 1.00 98.00 301 VAL A O 1
ATOM 2413 N N . THR A 1 302 ? 5.693 -8.468 -18.579 1.00 97.88 302 THR A N 1
ATOM 2414 C CA . THR A 1 302 ? 6.240 -9.278 -17.485 1.00 97.88 302 THR A CA 1
ATOM 2415 C C . THR A 1 302 ? 5.615 -8.907 -16.145 1.00 97.88 302 THR A C 1
ATOM 2417 O O . THR A 1 302 ? 5.170 -9.820 -15.455 1.00 97.88 302 THR A O 1
ATOM 2420 N N . GLN A 1 303 ? 5.511 -7.617 -15.806 1.00 97.56 303 GLN A N 1
ATOM 2421 C CA . GLN A 1 303 ? 4.827 -7.129 -14.599 1.00 97.56 303 GLN A CA 1
ATOM 2422 C C . GLN A 1 303 ? 3.397 -7.680 -14.527 1.00 97.56 303 GLN A C 1
ATOM 2424 O O . GLN A 1 303 ? 3.042 -8.405 -13.597 1.00 97.56 303 GLN A O 1
ATOM 2429 N N . TRP A 1 304 ? 2.609 -7.479 -15.590 1.00 98.12 304 TRP A N 1
ATOM 2430 C CA . TRP A 1 304 ? 1.236 -7.987 -15.659 1.00 98.12 304 TRP A CA 1
ATOM 2431 C C . TRP A 1 304 ? 1.152 -9.515 -15.498 1.00 98.12 304 TRP A C 1
ATOM 2433 O O . TRP A 1 304 ? 0.361 -10.035 -14.705 1.00 98.12 304 TRP A O 1
ATOM 2443 N N . ALA A 1 305 ? 1.973 -10.259 -16.246 1.00 98.00 305 ALA A N 1
ATOM 2444 C CA . ALA A 1 305 ? 1.915 -11.716 -16.255 1.00 98.00 305 ALA A CA 1
ATOM 2445 C C . ALA A 1 305 ? 2.408 -12.332 -14.940 1.00 98.00 305 ALA A C 1
ATOM 2447 O O . ALA A 1 305 ? 1.886 -13.364 -14.516 1.00 98.00 305 ALA A O 1
ATOM 2448 N N . ARG A 1 306 ? 3.434 -11.749 -14.311 1.00 98.19 306 ARG A N 1
ATOM 2449 C CA . ARG A 1 306 ? 4.016 -12.263 -13.067 1.00 98.19 306 ARG A CA 1
ATOM 2450 C C . ARG A 1 306 ? 3.090 -12.019 -11.888 1.00 98.19 306 ARG A C 1
ATOM 2452 O O . ARG A 1 306 ? 2.853 -12.987 -11.169 1.00 98.19 306 ARG A O 1
ATOM 2459 N N . ALA A 1 307 ? 2.503 -10.833 -11.756 1.00 98.19 307 ALA A N 1
ATOM 2460 C CA . ALA A 1 307 ? 1.538 -10.550 -10.698 1.00 98.19 307 ALA A CA 1
ATOM 2461 C C . ALA A 1 307 ? 0.371 -11.550 -10.732 1.00 98.19 307 ALA A C 1
ATOM 2463 O O . ALA A 1 307 ? 0.088 -12.235 -9.751 1.00 98.19 307 ALA A O 1
ATOM 2464 N N . HIS A 1 308 ? -0.260 -11.739 -11.897 1.00 98.38 308 HIS A N 1
ATOM 2465 C CA . HIS A 1 308 ? -1.370 -12.687 -12.004 1.00 98.38 308 HIS A CA 1
ATOM 2466 C C . HIS A 1 308 ? -0.965 -14.146 -11.794 1.00 98.38 308 HIS A C 1
ATOM 2468 O O . HIS A 1 308 ? -1.754 -14.895 -11.226 1.00 98.38 308 HIS A O 1
ATOM 2474 N N . ARG A 1 309 ? 0.232 -14.566 -12.222 1.00 98.19 309 ARG A N 1
ATOM 2475 C CA . ARG A 1 309 ? 0.721 -15.924 -11.934 1.00 98.19 309 ARG A CA 1
ATOM 2476 C C . ARG A 1 309 ? 0.871 -16.159 -10.433 1.00 98.19 309 ARG A C 1
ATOM 2478 O O . ARG A 1 309 ? 0.323 -17.136 -9.952 1.00 98.19 309 ARG A O 1
ATOM 2485 N N . HIS A 1 310 ? 1.487 -15.239 -9.691 1.00 98.19 310 HIS A N 1
ATOM 2486 C CA . HIS A 1 310 ? 1.650 -15.402 -8.240 1.00 98.19 310 HIS A CA 1
ATOM 2487 C C . HIS A 1 310 ? 0.310 -15.448 -7.501 1.00 98.19 310 HIS A C 1
ATOM 2489 O O . HIS A 1 310 ? 0.138 -16.275 -6.604 1.00 98.19 310 HIS A O 1
ATOM 2495 N N . ILE A 1 311 ? -0.669 -14.639 -7.927 1.00 98.44 311 ILE A N 1
ATOM 2496 C CA . ILE A 1 311 ? -2.033 -14.719 -7.389 1.00 98.44 311 ILE A CA 1
ATOM 2497 C C . ILE A 1 311 ? -2.633 -16.103 -7.659 1.00 98.44 311 ILE A C 1
ATOM 2499 O O . ILE A 1 311 ? -3.149 -16.739 -6.745 1.00 98.44 311 ILE A O 1
ATOM 2503 N N . LEU A 1 312 ? -2.558 -16.589 -8.902 1.00 98.38 312 LEU A N 1
ATOM 2504 C CA . LEU A 1 312 ? -3.105 -17.894 -9.285 1.00 98.38 312 LEU A CA 1
ATOM 2505 C C . LEU A 1 312 ? -2.435 -19.057 -8.547 1.00 98.38 312 LEU A C 1
ATOM 2507 O O . LEU A 1 312 ? -3.136 -19.982 -8.153 1.00 98.38 312 LEU A O 1
ATOM 2511 N N . ASP A 1 313 ? -1.120 -18.991 -8.353 1.00 97.88 313 ASP A N 1
ATOM 2512 C CA . ASP A 1 313 ? -0.334 -20.033 -7.691 1.00 97.88 313 ASP A CA 1
ATOM 2513 C C . ASP A 1 313 ? -0.576 -20.059 -6.169 1.00 97.88 313 ASP A C 1
ATOM 2515 O O . ASP A 1 313 ? -0.427 -21.103 -5.539 1.00 97.88 313 ASP A O 1
ATOM 2519 N N . SER A 1 314 ? -0.979 -18.928 -5.575 1.00 97.19 314 SER A N 1
ATOM 2520 C CA . SER A 1 314 ? -1.153 -18.791 -4.119 1.00 97.19 314 SER A CA 1
ATOM 2521 C C . SER A 1 314 ? -2.608 -18.872 -3.649 1.00 97.19 314 SER A C 1
ATOM 2523 O O . SER A 1 314 ? -2.852 -19.174 -2.480 1.00 97.19 314 SER A O 1
ATOM 2525 N N . ARG A 1 315 ? -3.585 -18.594 -4.526 1.00 95.88 315 ARG A N 1
ATOM 2526 C CA . ARG A 1 315 ? -5.002 -18.452 -4.136 1.00 95.88 315 ARG A CA 1
ATOM 2527 C C . ARG A 1 315 ? -5.591 -19.700 -3.479 1.00 95.88 315 ARG A C 1
ATOM 2529 O O . ARG A 1 315 ? -6.485 -19.572 -2.659 1.00 95.88 315 ARG A O 1
ATOM 2536 N N . ASP A 1 316 ? -5.112 -20.891 -3.843 1.00 94.75 316 ASP A N 1
ATOM 2537 C CA . ASP A 1 316 ? -5.691 -22.157 -3.376 1.00 94.75 316 ASP A CA 1
ATOM 2538 C C . ASP A 1 316 ? -5.403 -22.400 -1.882 1.00 94.75 316 ASP A C 1
ATOM 2540 O O . ASP A 1 316 ? -5.986 -23.292 -1.274 1.00 94.75 316 ASP A O 1
ATOM 2544 N N . GLY A 1 317 ? -4.522 -21.598 -1.276 1.00 95.50 317 GLY A N 1
ATOM 2545 C CA . GLY A 1 317 ? -4.326 -21.584 0.167 1.00 95.50 317 GLY A CA 1
ATOM 2546 C C . GLY A 1 317 ? -5.195 -20.563 0.914 1.00 95.50 317 GLY A C 1
ATOM 2547 O O . GLY A 1 317 ? -4.896 -20.281 2.069 1.00 95.50 317 GLY A O 1
ATOM 2548 N N . PHE A 1 318 ? -6.212 -19.980 0.279 1.00 97.12 318 PHE A N 1
ATOM 2549 C CA . PHE A 1 318 ? -7.249 -19.177 0.934 1.00 97.12 318 PHE A CA 1
ATOM 2550 C C . PHE A 1 318 ? -8.574 -19.938 0.875 1.00 97.12 318 PHE A C 1
ATOM 2552 O O . PHE A 1 318 ? -8.916 -20.506 -0.162 1.00 97.12 318 PHE A O 1
ATOM 2559 N N . GLU A 1 319 ? -9.337 -19.936 1.969 1.00 93.69 319 GLU A N 1
ATOM 2560 C CA . GLU A 1 319 ? -10.630 -20.633 2.016 1.00 93.69 319 GLU A CA 1
ATOM 2561 C C . GLU A 1 319 ? -11.695 -19.935 1.159 1.00 93.69 319 GLU A C 1
ATOM 2563 O O . GLU A 1 319 ? -12.510 -20.593 0.508 1.00 93.69 319 GLU A O 1
ATOM 2568 N N . SER A 1 320 ? -11.661 -18.599 1.121 1.00 96.94 320 SER A N 1
ATOM 2569 C CA . SER A 1 320 ? -12.595 -17.765 0.365 1.00 96.94 320 SER A CA 1
ATOM 2570 C C . SER A 1 320 ? -11.860 -16.989 -0.725 1.00 96.94 320 SER A C 1
ATOM 2572 O O . SER A 1 320 ? -11.053 -16.101 -0.443 1.00 96.94 320 SER A O 1
ATOM 2574 N N . VAL A 1 321 ? -12.139 -17.323 -1.990 1.00 98.00 321 VAL A N 1
ATOM 2575 C CA . VAL A 1 321 ? -11.555 -16.655 -3.161 1.00 98.00 321 VAL A CA 1
ATOM 2576 C C . VAL A 1 321 ? -12.653 -16.201 -4.114 1.00 98.00 321 VAL A C 1
ATOM 2578 O O . VAL A 1 321 ? -13.405 -17.009 -4.662 1.00 98.00 321 VAL A O 1
ATOM 2581 N N . HIS A 1 322 ? -12.688 -14.902 -4.391 1.00 97.44 322 HIS A N 1
ATOM 2582 C CA . HIS A 1 322 ? -13.605 -14.287 -5.340 1.00 97.44 322 HIS A CA 1
ATOM 2583 C C . HIS A 1 322 ? -12.838 -13.734 -6.534 1.00 97.44 322 HIS A C 1
ATOM 2585 O O . HIS A 1 322 ? -11.976 -12.869 -6.398 1.00 97.44 322 HIS A O 1
ATOM 2591 N N . ARG A 1 323 ? -13.169 -14.205 -7.738 1.00 97.44 323 ARG A N 1
ATOM 2592 C CA . ARG A 1 323 ? -12.635 -13.618 -8.967 1.00 97.44 323 ARG A CA 1
ATOM 2593 C C . ARG A 1 323 ? -13.603 -12.577 -9.504 1.00 97.44 323 ARG A C 1
ATOM 2595 O O . ARG A 1 323 ? -14.734 -12.914 -9.844 1.00 97.44 323 ARG A O 1
ATOM 2602 N N . VAL A 1 324 ? -13.126 -11.346 -9.640 1.00 97.75 324 VAL A N 1
ATOM 2603 C CA . VAL A 1 324 ? -13.904 -10.209 -10.145 1.00 97.75 324 VAL A CA 1
ATOM 2604 C C . VAL A 1 324 ? -13.248 -9.693 -11.422 1.00 97.75 324 VAL A C 1
ATOM 2606 O O . VAL A 1 324 ? -12.017 -9.656 -11.530 1.00 97.75 324 VAL A O 1
ATOM 2609 N N . ARG A 1 325 ? -14.047 -9.331 -12.427 1.00 98.00 325 ARG A N 1
ATOM 2610 C CA . ARG A 1 325 ? -13.540 -8.628 -13.610 1.00 98.00 325 ARG A CA 1
ATOM 2611 C C . ARG A 1 325 ? -13.769 -7.140 -13.415 1.00 98.00 325 ARG A C 1
ATOM 2613 O O . ARG A 1 325 ? -14.861 -6.738 -13.038 1.00 98.00 325 ARG A O 1
ATOM 2620 N N . PHE A 1 326 ? -12.756 -6.337 -13.698 1.00 97.38 326 PHE A N 1
ATOM 2621 C CA . PHE A 1 326 ? -12.831 -4.884 -13.660 1.00 97.38 326 PHE A CA 1
ATOM 2622 C C . PHE A 1 326 ? -13.943 -4.361 -14.573 1.00 97.38 326 PHE A C 1
ATOM 2624 O O . PHE A 1 326 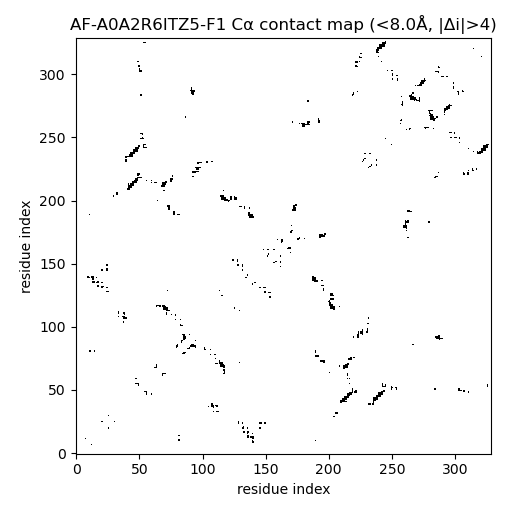? -14.596 -3.384 -14.248 1.00 97.38 326 PHE A O 1
ATOM 2631 N N . GLU A 1 327 ? -14.183 -5.031 -15.699 1.00 97.25 327 GLU A N 1
ATOM 2632 C CA . GLU A 1 327 ? -15.240 -4.675 -16.646 1.00 97.25 327 GLU A CA 1
ATOM 2633 C C . GLU A 1 327 ? -16.668 -4.888 -16.109 1.00 97.25 327 GLU A C 1
ATOM 2635 O O . GLU A 1 327 ? -17.613 -4.462 -16.769 1.00 97.25 327 GLU A O 1
ATOM 2640 N N . ASP A 1 328 ? -16.822 -5.552 -14.957 1.00 96.06 328 ASP A N 1
ATOM 2641 C CA . ASP A 1 328 ? -18.110 -5.785 -14.293 1.00 96.06 328 ASP A CA 1
ATOM 2642 C C . ASP A 1 328 ? -18.354 -4.847 -13.091 1.00 96.06 328 ASP A C 1
ATOM 2644 O O . ASP A 1 328 ? -19.395 -4.975 -12.444 1.00 96.06 328 ASP A O 1
ATOM 2648 N N . LEU A 1 329 ? -17.401 -3.958 -12.769 1.00 91.31 329 LEU A N 1
ATOM 2649 C CA . LEU A 1 329 ? -17.514 -2.949 -11.705 1.00 91.31 329 LEU A CA 1
ATOM 2650 C C . LEU A 1 329 ? -18.281 -1.713 -12.189 1.00 91.31 329 LEU A C 1
ATOM 2652 O O . LEU A 1 329 ? -19.130 -1.222 -11.415 1.00 91.31 329 LEU A O 1
#

Solvent-accessible surface area (backbone atoms only — not comparable to full-atom values): 18287 Å² total; per-residue (Å²): 133,85,83,70,76,76,80,75,54,57,51,64,44,16,52,54,46,29,54,52,40,48,72,73,64,48,50,70,69,60,51,51,51,54,71,80,46,44,52,65,66,26,63,27,37,38,39,46,31,27,29,66,63,28,53,60,68,60,55,48,54,57,45,43,65,32,87,63,26,26,22,48,69,56,58,63,62,45,65,31,47,65,49,52,65,21,63,85,76,29,98,18,41,57,44,58,54,79,68,67,87,57,63,62,70,61,50,31,34,56,56,37,73,44,37,28,27,51,38,96,70,82,52,66,61,42,54,50,42,49,43,55,47,38,46,25,40,42,30,40,88,56,92,72,65,60,66,61,53,47,52,42,47,74,77,63,50,52,70,56,60,58,32,49,77,68,77,40,77,52,73,56,28,65,94,61,49,90,61,73,44,98,51,74,75,80,88,64,46,70,54,63,54,47,66,61,62,87,68,84,39,40,28,67,67,54,83,79,55,33,79,24,37,35,43,46,54,34,55,52,43,14,42,23,55,56,20,46,42,63,61,70,33,66,88,39,50,54,34,38,32,46,47,36,50,62,64,68,61,22,33,50,47,37,49,53,44,64,64,42,38,70,46,47,52,62,40,84,79,57,86,61,52,31,53,85,52,93,64,70,49,44,52,63,65,47,46,81,88,70,72,55,61,51,48,42,66,60,50,29,49,45,42,46,52,46,24,50,46,41,39,65,76,45,47,84,82,38,93,41,73,45,81,44,53,50,91,77,112

Nearest PDB structures (foldseek):
  1grq-assembly1_A  TM=4.720E-01  e=8.558E+00  Streptomyces venezuelae
  3nbx-assembly1_X  TM=3.118E-01  e=7.599E+00  Escherichia coli K-12
  6q7m-assembly1_Z  TM=2.425E-01  e=6.358E+00  Escherichia coli